Protein AF-0000000068577913 (afdb_homodimer)

pLDDT: mean 76.92, std 23.73, range [22.69, 98.25]

Nearest PDB structures (foldseek):
  2dc4-assembly1_B  TM=6.249E-01  e=8.067E-01  Pyrococcus horikoshii
  7ype-assembly1_A  TM=5.940E-01  e=3.741E-01  African swine fever virus
  5v7m-assembly1_A  TM=4.720E-01  e=2.691E-01  Saccharomyces cerevisiae S288C
  1yem-assembly1_A  TM=5.282E-01  e=1.061E+00  Pyrococcus furiosus DSM 3638
  7ti8-assembly1_H  TM=4.645E-01  e=2.547E-01  Saccharomyces cerevisiae

Structure (mmCIF, N/CA/C/O backbone):
data_AF-0000000068577913-model_v1
#
loop_
_entity.id
_entity.type
_entity.pdbx_description
1 polymer 'Uncharacterized protein'
#
loop_
_atom_site.group_PDB
_atom_site.id
_atom_site.type_symbol
_atom_site.label_atom_id
_atom_site.label_alt_id
_atom_site.label_comp_id
_atom_site.label_asym_id
_atom_site.label_entity_id
_atom_site.label_seq_id
_atom_site.pdbx_PDB_ins_code
_atom_site.Cartn_x
_atom_site.Cartn_y
_atom_site.Cartn_z
_atom_site.occupancy
_atom_site.B_iso_or_equiv
_atom_site.auth_seq_id
_atom_site.auth_comp_id
_atom_site.auth_asym_id
_atom_site.auth_atom_id
_atom_site.pdbx_PDB_model_num
ATOM 1 N N . MET A 1 1 ? -26.219 -16.25 -38.781 1 23.17 1 MET A N 1
ATOM 2 C CA . MET A 1 1 ? -26.562 -16.047 -37.406 1 23.17 1 MET A CA 1
ATOM 3 C C . MET A 1 1 ? -25.594 -15.07 -36.719 1 23.17 1 MET A C 1
ATOM 5 O O . MET A 1 1 ? -24.391 -15.336 -36.656 1 23.17 1 MET A O 1
ATOM 9 N N . ALA A 1 2 ? -25.859 -13.695 -36.719 1 28.23 2 ALA A N 1
ATOM 10 C CA . ALA A 1 2 ? -25 -12.523 -36.562 1 28.23 2 ALA A CA 1
ATOM 11 C C . ALA A 1 2 ? -24.46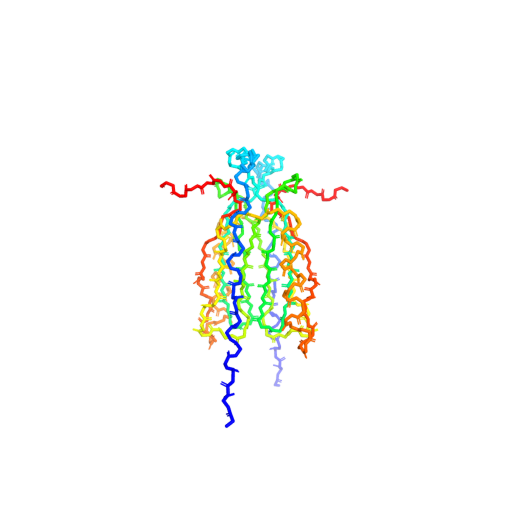9 -12.414 -35.156 1 28.23 2 ALA A C 1
ATOM 13 O O . ALA A 1 2 ? -25.234 -12.516 -34.188 1 28.23 2 ALA A O 1
ATOM 14 N N . SER A 1 3 ? -23.266 -12.914 -34.875 1 30.66 3 SER A N 1
ATOM 15 C CA . SER A 1 3 ? -22.562 -13.055 -33.625 1 30.66 3 SER A CA 1
ATOM 16 C C . SER A 1 3 ? -22.422 -11.703 -32.906 1 30.66 3 SER A C 1
ATOM 18 O O . SER A 1 3 ? -21.734 -10.805 -33.406 1 30.66 3 SER A O 1
ATOM 20 N N . SER A 1 4 ? -23.469 -11.18 -32.219 1 29.83 4 SER A N 1
ATOM 21 C CA . SER A 1 4 ? -23.578 -9.883 -31.547 1 29.83 4 SER A CA 1
ATOM 22 C C . SER A 1 4 ? -22.484 -9.703 -30.516 1 29.83 4 SER A C 1
ATOM 24 O O . SER A 1 4 ? -22.344 -10.516 -29.609 1 29.83 4 SER A O 1
ATOM 26 N N . GLU A 1 5 ? -21.359 -9.188 -30.891 1 29.7 5 GLU A N 1
ATOM 27 C CA . GLU A 1 5 ? -20.172 -8.797 -30.141 1 29.7 5 GLU A CA 1
ATOM 28 C C . GLU A 1 5 ? -20.531 -7.863 -28.984 1 29.7 5 GLU A C 1
ATOM 30 O O . GLU A 1 5 ? -21.203 -6.848 -29.188 1 29.7 5 GLU A O 1
ATOM 35 N N . ASN A 1 6 ? -20.922 -8.375 -27.828 1 31.14 6 ASN A N 1
ATOM 36 C CA . ASN A 1 6 ? -21.25 -7.703 -26.562 1 31.14 6 ASN A CA 1
ATOM 37 C C . ASN A 1 6 ? -20.203 -6.637 -26.219 1 31.14 6 ASN A C 1
ATOM 39 O O . ASN A 1 6 ? -19.078 -6.961 -25.844 1 31.14 6 ASN A O 1
ATOM 43 N N . GLU A 1 7 ? -20.078 -5.539 -26.938 1 28.39 7 GLU A N 1
ATOM 44 C CA . GLU A 1 7 ? -19.281 -4.363 -26.609 1 28.39 7 GLU A CA 1
ATOM 45 C C . GLU A 1 7 ? -19.547 -3.873 -25.188 1 28.39 7 GLU A C 1
ATOM 47 O O . GLU A 1 7 ? -20.688 -3.523 -24.859 1 28.39 7 GLU A O 1
ATOM 52 N N . ALA A 1 8 ? -19.047 -4.48 -24.188 1 31.22 8 ALA A N 1
ATOM 53 C CA . ALA A 1 8 ? -19.094 -3.992 -22.812 1 31.22 8 ALA A CA 1
ATOM 54 C C . ALA A 1 8 ? -18.844 -2.486 -22.766 1 31.22 8 ALA A C 1
ATOM 56 O O . ALA A 1 8 ? -17.781 -2.004 -23.172 1 31.22 8 ALA A O 1
ATOM 57 N N . SER A 1 9 ? -19.812 -1.676 -23.062 1 31.58 9 SER A N 1
ATOM 58 C CA . SER A 1 9 ? -19.828 -0.228 -22.891 1 31.58 9 SER A CA 1
ATOM 59 C C . SER A 1 9 ? -19.172 0.166 -21.562 1 31.58 9 SER A C 1
ATOM 61 O O . SER A 1 9 ? -19.672 -0.188 -20.5 1 31.58 9 SER A O 1
ATOM 63 N N . TYR A 1 10 ? -17.953 0.125 -21.531 1 30.75 10 TYR A N 1
ATOM 64 C CA . TYR A 1 10 ? -17.281 0.803 -20.422 1 30.75 10 TYR A CA 1
ATOM 65 C C . TYR A 1 10 ? -17.938 2.152 -20.141 1 30.75 10 TYR A C 1
ATOM 67 O O . TYR A 1 10 ? -17.938 3.037 -21 1 30.75 10 TYR A O 1
ATOM 75 N N . HIS A 1 11 ? -19.219 2.133 -19.719 1 31.22 11 HIS A N 1
ATOM 76 C CA . HIS A 1 11 ? -19.859 3.379 -19.297 1 31.22 11 HIS A CA 1
ATOM 77 C C . HIS A 1 11 ? -18.828 4.355 -18.734 1 31.22 11 HIS A C 1
ATOM 79 O O . HIS A 1 11 ? -18.062 4.004 -17.828 1 31.22 11 HIS A O 1
ATOM 85 N N . SER A 1 12 ? -18.328 5.152 -19.609 1 33.31 12 SER A N 1
ATOM 86 C CA . SER A 1 12 ? -17.656 6.391 -19.234 1 33.31 12 SER A CA 1
ATOM 87 C C . SER A 1 12 ? -18.391 7.102 -18.109 1 33.31 12 SER A C 1
ATOM 89 O O . SER A 1 12 ? -19.547 7.5 -18.266 1 33.31 12 SER A O 1
ATOM 91 N N . THR A 1 13 ? -18.5 6.531 -16.969 1 35.53 13 THR A N 1
ATOM 92 C CA . THR A 1 13 ? -19.078 7.309 -15.883 1 35.53 13 THR A CA 1
ATOM 93 C C . THR A 1 13 ? -18.781 8.797 -16.062 1 35.53 13 THR A C 1
ATOM 95 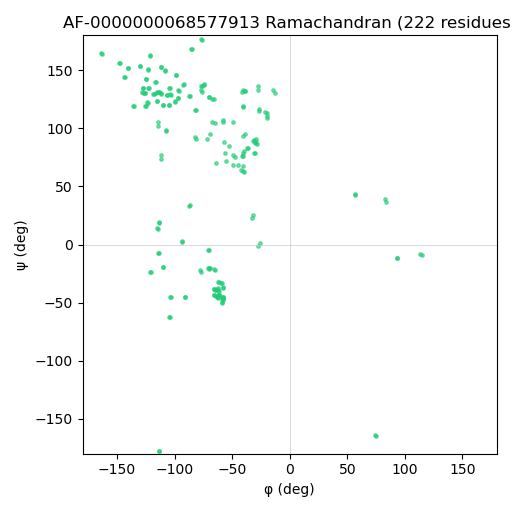O O . THR A 1 13 ? -17.641 9.188 -16.281 1 35.53 13 THR A O 1
ATOM 98 N N . SER A 1 14 ? -19.672 9.477 -16.828 1 38.09 14 SER A N 1
ATOM 99 C CA . SER A 1 14 ? -19.703 10.938 -16.875 1 38.09 14 SER A CA 1
ATOM 100 C C . SER A 1 14 ? -19.156 11.555 -15.594 1 38.09 14 SER A C 1
ATOM 102 O O . SER A 1 14 ? -19.422 11.055 -14.5 1 38.09 14 SER A O 1
ATOM 104 N N . PRO A 1 15 ? -18.078 12.273 -15.734 1 36.94 15 PRO A N 1
ATOM 105 C CA . PRO A 1 15 ? -17.594 12.969 -14.539 1 36.94 15 PRO A CA 1
ATOM 106 C C . PRO A 1 15 ? -18.719 13.57 -13.703 1 36.94 15 PRO A C 1
ATOM 108 O O . PRO A 1 15 ? -19.703 14.07 -14.258 1 36.94 15 PRO A O 1
ATOM 111 N N . ALA A 1 16 ? -19.266 12.93 -12.688 1 36.81 16 ALA A N 1
ATOM 112 C CA . ALA A 1 16 ? -20.172 13.555 -11.727 1 36.81 16 ALA A CA 1
ATOM 113 C C . ALA A 1 16 ? -20.156 15.07 -11.859 1 36.81 16 ALA A C 1
ATOM 115 O O . ALA A 1 16 ? -19.188 15.648 -12.352 1 36.81 16 ALA A O 1
ATOM 116 N N . SER A 1 17 ? -21.25 15.781 -11.953 1 36.25 17 SER A N 1
ATOM 117 C CA . SER A 1 17 ? -21.406 17.203 -11.711 1 36.25 17 SER A CA 1
ATOM 118 C C . SER A 1 17 ? -20.266 17.75 -10.859 1 36.25 17 SER A C 1
ATOM 120 O O . SER A 1 17 ? -19.781 17.078 -9.953 1 36.25 17 SER A O 1
ATOM 122 N N . ASP A 1 18 ? -19.328 18.562 -11.414 1 39.59 18 ASP A N 1
ATOM 123 C CA . ASP A 1 18 ? -18.391 19.469 -10.758 1 39.59 18 ASP A CA 1
ATOM 124 C C . ASP A 1 18 ? -18.922 19.938 -9.406 1 39.59 18 ASP A C 1
ATOM 126 O O . ASP A 1 18 ? -19.547 21 -9.305 1 39.59 18 ASP A O 1
ATOM 130 N N . GLU A 1 19 ? -20.031 19.516 -8.992 1 42.31 19 GLU A N 1
ATOM 131 C CA . GLU A 1 19 ? -20.375 20.016 -7.66 1 42.31 19 GLU A CA 1
ATOM 132 C C . GLU A 1 19 ? -19.125 20.328 -6.848 1 42.31 19 GLU A C 1
ATOM 134 O O . GLU A 1 19 ? -18.062 19.781 -7.105 1 42.31 19 GLU A O 1
ATOM 139 N N . LEU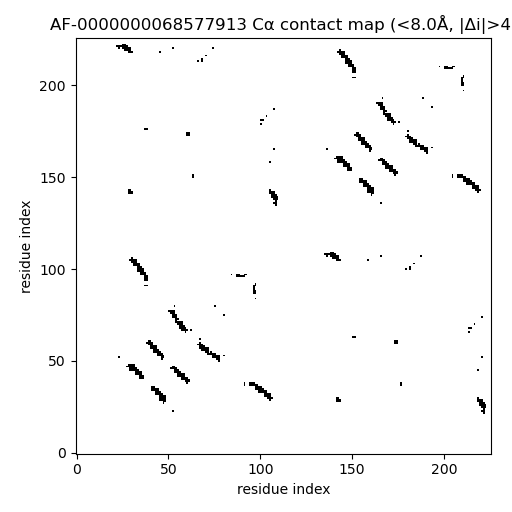 A 1 20 ? -19.031 21.453 -6.203 1 46.19 20 LEU A N 1
ATOM 140 C CA . LEU A 1 20 ? -18.016 22.078 -5.371 1 46.19 20 LEU A CA 1
ATOM 141 C C . LEU A 1 20 ? -17.219 21.031 -4.602 1 46.19 20 LEU A C 1
ATOM 143 O O . LEU A 1 20 ? -17.609 20.625 -3.508 1 46.19 20 LEU A O 1
ATOM 147 N N . ARG A 1 21 ? -17.172 19.859 -5.145 1 51.94 21 ARG A N 1
ATOM 148 C CA . ARG A 1 21 ? -16.266 19.078 -4.316 1 51.94 21 ARG A CA 1
ATOM 149 C C . ARG A 1 21 ? -15.203 19.969 -3.684 1 51.94 21 ARG A C 1
ATOM 151 O O . ARG A 1 21 ? -14.484 20.688 -4.383 1 51.94 21 ARG A O 1
ATOM 158 N N . SER A 1 22 ? -15.594 20.578 -2.734 1 56.94 22 SER A N 1
ATOM 159 C CA . SER A 1 22 ? -14.578 21.391 -2.062 1 56.94 22 SER A CA 1
ATOM 160 C C . SER A 1 22 ? -13.188 20.766 -2.232 1 56.94 22 SER A C 1
ATOM 162 O O . SER A 1 22 ? -13 19.578 -2.008 1 56.94 22 SER A O 1
ATOM 164 N N . LEU A 1 23 ? -12.516 21.172 -3.377 1 61.72 23 LEU A N 1
ATOM 165 C CA . LEU A 1 23 ? -11.125 20.766 -3.498 1 61.72 23 LEU A CA 1
ATOM 166 C C . LEU A 1 23 ? -10.531 20.422 -2.131 1 61.72 23 LEU A C 1
ATOM 168 O O . LEU A 1 23 ? -10.82 21.109 -1.144 1 61.72 23 LEU A O 1
ATOM 172 N N . PRO A 1 24 ? -10.242 19.125 -2.068 1 61.97 24 PRO A N 1
ATOM 173 C CA . PRO A 1 24 ? -9.594 18.844 -0.783 1 61.97 24 PRO A CA 1
ATOM 174 C C . PRO A 1 24 ? -8.633 19.953 -0.351 1 61.97 24 PRO A C 1
ATOM 176 O O . PRO A 1 24 ? -8.031 20.609 -1.198 1 61.97 24 PRO A O 1
ATOM 179 N N . PRO A 1 25 ? -8.844 20.297 0.919 1 64.38 25 PRO A N 1
ATOM 180 C CA . PRO A 1 25 ? -7.77 21.188 1.36 1 64.38 25 PRO A CA 1
ATOM 181 C C . PRO A 1 25 ? -6.395 20.75 0.865 1 64.38 25 PRO A C 1
ATOM 183 O O . PRO A 1 25 ? -6.172 19.562 0.623 1 64.38 25 PRO A O 1
ATOM 186 N N . GLU A 1 26 ? -5.711 21.609 0.353 1 66.31 26 GLU A N 1
ATOM 187 C CA . GLU A 1 26 ? -4.379 21.344 -0.178 1 66.31 26 GLU A CA 1
ATOM 188 C C . GLU A 1 26 ? -3.598 20.406 0.737 1 66.31 26 GLU A C 1
ATOM 190 O O . GLU A 1 26 ? -3.613 20.578 1.96 1 66.31 26 GLU A O 1
ATOM 195 N N . HIS A 1 27 ? -3.221 19.266 0.21 1 74.31 27 HIS A N 1
ATOM 196 C CA . HIS A 1 27 ? -2.252 18.391 0.854 1 74.31 27 HIS A CA 1
ATOM 197 C C . HIS A 1 27 ? -2.924 17.5 1.891 1 74.31 27 HIS A C 1
ATOM 199 O O . HIS A 1 27 ? -2.422 17.344 3.008 1 74.31 27 HIS A O 1
ATOM 205 N N . THR A 1 28 ? -4.125 17.062 1.609 1 82.44 28 THR A N 1
ATOM 206 C CA . THR A 1 28 ? -4.777 16.109 2.506 1 82.44 28 THR A CA 1
ATOM 207 C C . THR A 1 28 ? -4.043 14.773 2.512 1 82.44 28 THR A C 1
ATOM 209 O O . THR A 1 28 ? -3.781 14.195 1.452 1 82.44 28 THR A O 1
ATOM 212 N N . CYS A 1 29 ? -3.693 14.406 3.719 1 86.88 29 CYS A N 1
ATOM 213 C CA . CYS A 1 29 ? -2.914 13.188 3.873 1 86.88 29 CYS A CA 1
ATOM 214 C C . CYS A 1 29 ? -3.822 11.969 3.98 1 86.88 29 CYS A C 1
ATOM 216 O O . CYS A 1 29 ? -4.773 11.969 4.762 1 86.88 29 CYS A O 1
ATOM 218 N N . ILE A 1 30 ? -3.488 11.023 3.121 1 89.25 30 ILE A N 1
ATOM 219 C CA . ILE A 1 30 ? -4.156 9.734 3.27 1 89.25 30 ILE A CA 1
ATOM 220 C C . ILE A 1 30 ? -3.66 9.039 4.535 1 89.25 30 ILE A C 1
ATOM 222 O O . ILE A 1 30 ? -2.451 8.906 4.742 1 89.25 30 ILE A O 1
ATOM 226 N N . GLN A 1 31 ? -4.617 8.633 5.383 1 89.75 31 GLN A N 1
ATOM 227 C CA . GLN A 1 31 ? -4.191 8.156 6.695 1 89.75 31 GLN A CA 1
ATOM 228 C C . GLN A 1 31 ? -4.652 6.719 6.93 1 89.75 31 GLN A C 1
ATOM 230 O O . GLN A 1 31 ? -4.121 6.023 7.797 1 89.75 31 GLN A O 1
ATOM 235 N N . LYS A 1 32 ? -5.629 6.375 6.254 1 92.12 32 LYS A N 1
ATOM 236 C CA . LYS A 1 32 ? -6.191 5.035 6.414 1 92.12 32 LYS A CA 1
ATOM 237 C C . LYS A 1 32 ? -6.199 4.281 5.086 1 92.12 32 LYS A C 1
ATOM 239 O O . LYS A 1 32 ? -6.605 4.828 4.059 1 92.12 32 LYS A O 1
ATOM 244 N N . PHE A 1 33 ? -5.758 2.994 5.18 1 92.81 33 PHE A N 1
ATOM 245 C CA . PHE A 1 33 ? -5.73 2.141 3.998 1 92.81 33 PHE A CA 1
ATOM 246 C C . PHE A 1 33 ? -6.457 0.828 4.262 1 92.81 33 PHE A C 1
ATOM 248 O O . PHE A 1 33 ? -6.316 0.238 5.332 1 92.81 33 PHE A O 1
ATOM 255 N N . ARG A 1 34 ? -7.254 0.483 3.299 1 95.06 34 ARG A N 1
ATOM 256 C CA . ARG A 1 34 ? -7.879 -0.836 3.314 1 95.06 34 ARG A CA 1
ATOM 257 C C . ARG A 1 34 ? -7.363 -1.699 2.166 1 95.06 34 ARG A C 1
ATOM 259 O O . ARG A 1 34 ? -7.359 -1.268 1.012 1 95.06 34 ARG A O 1
ATOM 266 N N . LEU A 1 35 ? -6.977 -2.92 2.566 1 95.44 35 LEU A N 1
ATOM 267 C CA . LEU A 1 35 ? -6.445 -3.85 1.573 1 95.44 35 LEU A CA 1
ATOM 268 C C . LEU A 1 35 ? -7.457 -4.945 1.264 1 95.44 35 LEU A C 1
ATOM 270 O O . LEU A 1 35 ? -7.984 -5.59 2.176 1 95.44 35 LEU A O 1
ATOM 274 N N . TYR A 1 36 ? -7.684 -5.086 -0.028 1 96.25 36 TYR A N 1
ATOM 275 C CA . TYR A 1 36 ? -8.531 -6.16 -0.529 1 96.25 36 TYR A CA 1
ATOM 276 C C . TYR A 1 36 ? -7.77 -7.051 -1.503 1 96.25 36 TYR A C 1
ATOM 278 O O . TYR A 1 36 ? -6.734 -6.648 -2.041 1 96.25 36 TYR A O 1
ATOM 286 N N . GLU A 1 37 ? -8.359 -8.258 -1.713 1 95.06 37 GLU A N 1
ATOM 287 C CA . GLU A 1 37 ? -7.68 -9.125 -2.666 1 95.06 37 GLU A CA 1
ATOM 288 C C . GLU A 1 37 ? -8.68 -9.922 -3.5 1 95.06 37 GLU A C 1
ATOM 290 O O . GLU A 1 37 ? -9.781 -10.219 -3.037 1 95.06 37 GLU A O 1
ATOM 295 N N . THR A 1 38 ? -8.375 -10.125 -4.707 1 94.5 38 THR A N 1
ATOM 296 C CA . THR A 1 38 ? -8.945 -11.141 -5.578 1 94.5 38 THR A CA 1
ATOM 297 C C . THR A 1 38 ? -7.902 -12.188 -5.949 1 94.5 38 THR A C 1
ATOM 299 O O . THR A 1 38 ? -6.77 -12.141 -5.469 1 94.5 38 THR A O 1
ATOM 302 N N . LEU A 1 39 ? -8.266 -13.094 -6.734 1 91.62 39 LEU A N 1
ATOM 303 C CA . LEU A 1 39 ? -7.312 -14.117 -7.16 1 91.62 39 LEU A CA 1
ATOM 304 C C . LEU A 1 39 ? -6.148 -13.492 -7.922 1 91.62 39 LEU A C 1
ATOM 306 O O . LEU A 1 39 ? -5 -13.906 -7.762 1 91.62 39 LEU A O 1
ATOM 310 N N . SER A 1 40 ? -6.445 -12.43 -8.617 1 91.94 40 SER A N 1
ATOM 311 C CA . SER A 1 40 ? -5.43 -11.945 -9.547 1 91.94 40 SER A CA 1
ATOM 312 C C . SER A 1 40 ? -4.832 -10.625 -9.07 1 91.94 40 SER A C 1
ATOM 314 O O . SER A 1 40 ? -3.742 -10.242 -9.5 1 91.94 40 SER A O 1
ATOM 316 N N . ASN A 1 41 ? -5.547 -9.93 -8.18 1 93.5 41 ASN A N 1
ATOM 317 C CA . ASN A 1 41 ? -5.102 -8.578 -7.863 1 93.5 41 ASN A CA 1
ATOM 318 C C . ASN A 1 41 ? -5.246 -8.273 -6.375 1 93.5 41 ASN A C 1
ATOM 320 O O . ASN A 1 41 ? -6.082 -8.867 -5.691 1 93.5 41 ASN A O 1
ATOM 324 N N . PHE A 1 42 ? -4.371 -7.383 -5.961 1 93.69 42 PHE A N 1
ATOM 325 C CA . PHE A 1 42 ? -4.605 -6.645 -4.727 1 93.69 42 PHE A CA 1
ATOM 326 C C . PHE A 1 42 ? -5.168 -5.262 -5.023 1 93.69 42 PHE A C 1
ATOM 328 O O . PHE A 1 42 ? -4.805 -4.641 -6.027 1 93.69 42 PHE A O 1
ATOM 335 N N . TYR A 1 43 ? -6.027 -4.824 -4.125 1 95.19 43 TYR A N 1
ATOM 336 C CA . TYR A 1 43 ? -6.551 -3.463 -4.184 1 95.19 43 TYR A CA 1
ATOM 337 C C . TYR A 1 43 ? -6.312 -2.729 -2.867 1 95.19 43 TYR A C 1
ATOM 339 O O . TYR A 1 43 ? -6.816 -3.141 -1.82 1 95.19 43 TYR A O 1
ATOM 347 N N . MET A 1 44 ? -5.605 -1.694 -2.938 1 95.06 44 MET A N 1
ATOM 348 C CA . MET A 1 44 ? -5.395 -0.831 -1.779 1 95.06 44 MET A CA 1
ATOM 349 C C . MET A 1 44 ? -6.215 0.448 -1.896 1 95.06 44 MET A C 1
ATOM 351 O O . MET A 1 44 ? -6.027 1.229 -2.83 1 95.06 44 MET A O 1
ATOM 355 N N . ILE A 1 45 ? -7.059 0.611 -0.923 1 96 45 ILE A N 1
ATOM 356 C CA . ILE A 1 45 ? -7.934 1.779 -0.907 1 96 45 ILE A CA 1
ATOM 357 C C . ILE A 1 45 ? -7.504 2.727 0.212 1 96 45 ILE A C 1
ATOM 359 O O . ILE A 1 45 ? -7.473 2.34 1.382 1 96 45 ILE A O 1
ATOM 363 N N . GLY A 1 46 ? -7.156 3.898 -0.137 1 94.56 46 GLY A N 1
ATOM 364 C CA . GLY A 1 46 ? -6.758 4.906 0.833 1 94.56 46 GLY A CA 1
ATOM 365 C C . GLY A 1 46 ? -7.785 6.008 1.004 1 94.56 46 GLY A C 1
ATOM 366 O O . GLY A 1 46 ? -8.5 6.355 0.058 1 94.56 46 GLY A O 1
ATOM 367 N N . THR A 1 47 ? -7.816 6.574 2.273 1 93.5 47 THR A N 1
ATOM 368 C CA . THR A 1 47 ? -8.719 7.684 2.531 1 93.5 47 THR A CA 1
ATOM 369 C C . THR A 1 47 ? -8.125 8.641 3.561 1 93.5 47 THR A C 1
ATOM 371 O O . THR A 1 47 ? -7.281 8.25 4.367 1 93.5 47 THR A O 1
ATOM 374 N N . ASP A 1 48 ? -8.594 9.836 3.492 1 90 48 ASP A N 1
ATOM 375 C CA . ASP A 1 48 ? -8.188 10.828 4.484 1 90 48 ASP A CA 1
ATOM 376 C C . ASP A 1 48 ? -8.914 10.609 5.809 1 90 48 ASP A C 1
ATOM 378 O O . ASP A 1 48 ? -9.773 9.727 5.914 1 90 48 ASP A O 1
ATOM 382 N N . LYS A 1 49 ? -8.562 11.391 6.75 1 86.25 49 LYS A N 1
ATOM 383 C CA . LYS A 1 49 ? -9.094 11.242 8.102 1 86.25 49 LYS A CA 1
ATOM 384 C C . LYS A 1 49 ? -10.609 11.375 8.109 1 86.25 49 LYS A C 1
ATOM 386 O O . LYS A 1 49 ? -11.297 10.688 8.867 1 86.25 49 LYS A O 1
ATOM 391 N N . SER A 1 50 ? -11.07 12.164 7.27 1 88.25 50 SER A N 1
ATOM 392 C CA . SER A 1 50 ? -12.5 12.453 7.277 1 88.25 50 SER A CA 1
ATOM 393 C C . SER A 1 50 ? -13.25 11.531 6.324 1 88.25 50 SER A C 1
ATOM 395 O O . SER A 1 50 ? -14.461 11.68 6.133 1 88.25 50 SER A O 1
ATOM 397 N N . ASN A 1 51 ? -12.625 10.656 5.727 1 90.5 51 ASN A N 1
ATOM 398 C CA . ASN A 1 51 ? -13.234 9.742 4.766 1 90.5 51 ASN A CA 1
ATOM 399 C C . ASN A 1 51 ? -13.93 10.492 3.639 1 90.5 51 ASN A C 1
ATOM 401 O O . ASN A 1 51 ? -15.047 10.141 3.25 1 90.5 51 ASN A O 1
ATOM 405 N N . THR A 1 52 ? -13.32 11.477 3.172 1 88.5 52 THR A N 1
ATOM 406 C CA . THR A 1 52 ? -13.898 12.312 2.127 1 88.5 52 THR A CA 1
ATOM 407 C C . THR A 1 52 ? -13.273 12 0.771 1 88.5 52 THR A C 1
ATOM 409 O O . THR A 1 52 ? -13.984 11.867 -0.228 1 88.5 52 THR A O 1
ATOM 412 N N . TYR A 1 53 ? -12.008 11.883 0.73 1 87.12 53 TYR A N 1
ATOM 413 C CA . TYR A 1 53 ? -11.266 11.633 -0.501 1 87.12 53 TYR A CA 1
ATOM 414 C C . TYR A 1 53 ? -10.648 10.242 -0.49 1 87.12 53 TYR A C 1
ATOM 416 O O . TYR A 1 53 ? -9.945 9.875 0.458 1 87.12 53 TYR A O 1
ATOM 424 N N . TRP A 1 54 ? -10.93 9.555 -1.64 1 91.19 54 TRP A N 1
ATOM 425 C CA . TRP A 1 54 ? -10.477 8.172 -1.719 1 91.19 54 TRP A CA 1
ATOM 426 C C . TRP A 1 54 ? -9.609 7.949 -2.955 1 91.19 54 TRP A C 1
ATOM 428 O O . TRP A 1 54 ? -9.875 8.523 -4.016 1 91.19 54 TRP A O 1
ATOM 438 N N . ARG A 1 55 ? -8.586 7.129 -2.797 1 91.56 55 ARG A N 1
ATOM 439 C CA . ARG A 1 55 ? -7.715 6.723 -3.896 1 91.56 55 ARG A CA 1
ATOM 440 C C . ARG A 1 55 ? -7.539 5.207 -3.924 1 91.56 55 ARG A C 1
ATOM 442 O O . ARG A 1 55 ? -7.621 4.551 -2.885 1 91.56 55 ARG A O 1
ATOM 449 N N . VAL A 1 56 ? -7.254 4.734 -5.199 1 94.12 56 VAL A N 1
ATOM 450 C CA . VAL A 1 56 ? -7.176 3.287 -5.352 1 94.12 56 VAL A CA 1
ATOM 451 C C . VAL A 1 56 ? -5.859 2.906 -6.027 1 94.12 56 VAL A C 1
ATOM 453 O O . VAL A 1 56 ? -5.477 3.508 -7.031 1 94.12 56 VAL A O 1
ATOM 456 N N . LEU A 1 57 ? -5.176 1.953 -5.434 1 93.31 57 LEU A N 1
ATOM 457 C CA . LEU A 1 57 ? -4.012 1.314 -6.031 1 93.31 57 LEU A CA 1
ATOM 458 C C . LEU A 1 57 ? -4.285 -0.16 -6.312 1 93.31 57 LEU A C 1
ATOM 460 O O . LEU A 1 57 ? -4.68 -0.904 -5.414 1 93.31 57 LEU A O 1
ATOM 464 N N . LYS A 1 58 ? -4.098 -0.515 -7.59 1 93.62 58 LYS A N 1
ATOM 465 C CA . LYS A 1 58 ? -4.25 -1.907 -8 1 93.62 58 LYS A CA 1
ATOM 466 C C . LYS A 1 58 ? -2.891 -2.566 -8.211 1 93.62 58 LYS A C 1
ATOM 468 O O . LYS A 1 58 ? -2.029 -2.018 -8.906 1 93.62 58 LYS A O 1
ATOM 473 N N . ILE A 1 59 ? -2.684 -3.711 -7.609 1 93.56 59 ILE A N 1
ATOM 474 C CA . ILE A 1 59 ? -1.432 -4.453 -7.699 1 93.56 59 ILE A CA 1
ATOM 475 C C . ILE A 1 59 ? -1.705 -5.863 -8.211 1 93.56 59 ILE A C 1
ATOM 477 O O . ILE A 1 59 ? -2.438 -6.629 -7.582 1 93.56 59 ILE A O 1
ATOM 481 N N . GLY A 1 60 ? -1.106 -6.215 -9.25 1 91.81 60 GLY A N 1
ATOM 482 C CA . GLY A 1 60 ? -1.209 -7.57 -9.758 1 91.81 60 GLY A CA 1
ATOM 483 C C . GLY A 1 60 ? -0.367 -8.57 -8.984 1 91.81 60 GLY A C 1
ATOM 484 O O . GLY A 1 60 ? 0.796 -8.297 -8.68 1 91.81 60 GLY A O 1
ATOM 485 N N . ARG A 1 61 ? -0.936 -9.734 -8.695 1 88.31 61 ARG A N 1
ATOM 486 C CA . ARG A 1 61 ? -0.168 -10.641 -7.855 1 88.31 61 ARG A CA 1
ATOM 487 C C . ARG A 1 61 ? 0.229 -11.898 -8.625 1 88.31 61 ARG A C 1
ATOM 489 O O . ARG A 1 61 ? 1.071 -12.672 -8.172 1 88.31 61 ARG A O 1
ATOM 496 N N . LEU A 1 62 ? -0.203 -12.141 -9.797 1 82.75 62 LEU A N 1
ATOM 497 C CA . LEU A 1 62 ? -0.018 -13.422 -10.461 1 82.75 62 LEU A CA 1
ATOM 498 C C . LEU A 1 62 ? 1.273 -13.438 -11.273 1 82.75 62 LEU A C 1
ATOM 500 O O . LEU A 1 62 ? 2.006 -14.43 -11.266 1 82.75 62 LEU A O 1
ATOM 504 N N . ASP A 1 63 ? 1.564 -12.406 -12.031 1 80.44 63 ASP A N 1
ATOM 505 C CA . ASP A 1 63 ? 2.723 -12.477 -12.922 1 80.44 63 ASP A CA 1
ATOM 506 C C . ASP A 1 63 ? 3.857 -11.594 -12.406 1 80.44 63 ASP A C 1
ATOM 508 O O . ASP A 1 63 ? 3.855 -10.375 -12.633 1 80.44 63 ASP A O 1
ATOM 512 N N . PRO A 1 64 ? 4.812 -12.203 -11.734 1 73.38 64 PRO A N 1
ATOM 513 C CA . PRO A 1 64 ? 5.945 -11.43 -11.219 1 73.38 64 PRO A CA 1
ATOM 514 C C . PRO A 1 64 ? 6.809 -10.836 -12.328 1 73.38 64 PRO A C 1
ATOM 516 O O . PRO A 1 64 ? 7.57 -9.891 -12.086 1 73.38 64 PRO A O 1
ATOM 519 N N . SER A 1 65 ? 6.711 -11.414 -13.5 1 76.5 65 SER A N 1
ATOM 520 C CA . SER A 1 65 ? 7.531 -10.93 -14.609 1 76.5 65 SER A CA 1
ATOM 521 C C . SER A 1 65 ? 6.961 -9.648 -15.211 1 76.5 65 SER A C 1
ATOM 523 O O . SER A 1 65 ? 7.672 -8.906 -15.883 1 76.5 65 SER A O 1
ATOM 525 N N . GLU A 1 66 ? 5.699 -9.477 -14.984 1 74.25 66 GLU A N 1
ATOM 526 C CA . GLU A 1 66 ? 5.051 -8.273 -15.492 1 74.25 66 GLU A CA 1
ATOM 527 C C . GLU A 1 66 ? 4.578 -7.375 -14.359 1 74.25 66 GLU A C 1
ATOM 529 O O . GLU A 1 66 ? 3.773 -7.793 -13.523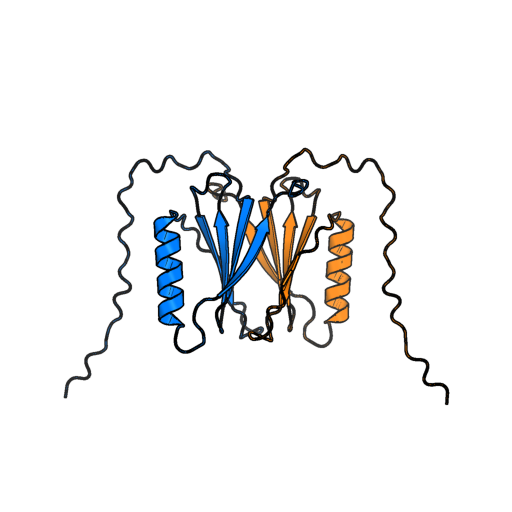 1 74.25 66 GLU A O 1
ATOM 534 N N . LEU A 1 67 ? 5.355 -6.344 -14.234 1 68.12 67 LEU A N 1
ATOM 535 C CA . LEU A 1 67 ? 4.906 -5.391 -13.219 1 68.12 67 LEU A CA 1
ATOM 536 C C . LEU A 1 67 ? 3.502 -4.887 -13.531 1 68.12 67 LEU A C 1
ATOM 538 O O . LEU A 1 67 ? 3.281 -4.266 -14.578 1 68.12 67 LEU A O 1
ATOM 542 N N . ASN A 1 68 ? 2.57 -5.348 -12.82 1 84.25 68 ASN A N 1
ATOM 543 C CA . ASN A 1 68 ? 1.204 -4.879 -13.023 1 84.25 68 ASN A CA 1
ATOM 544 C C . ASN A 1 68 ? 0.709 -4.059 -11.836 1 84.25 68 ASN A C 1
ATOM 546 O O . ASN A 1 68 ? 0.056 -4.59 -10.938 1 84.25 68 ASN A O 1
ATOM 550 N N . VAL A 1 69 ? 1.201 -2.822 -11.695 1 89.31 69 VAL A N 1
ATOM 551 C CA . VAL A 1 69 ? 0.749 -1.899 -10.656 1 89.31 69 VAL A CA 1
ATOM 552 C C . VAL A 1 69 ? 0.135 -0.658 -11.297 1 89.31 69 VAL A C 1
ATOM 554 O O . VAL A 1 69 ? 0.74 -0.046 -12.18 1 89.31 69 VAL A O 1
ATOM 557 N N . ARG A 1 70 ? -1.064 -0.301 -10.852 1 89.38 70 ARG A N 1
ATOM 558 C CA . ARG A 1 70 ? -1.751 0.862 -11.406 1 89.38 70 ARG A CA 1
ATOM 559 C C . ARG A 1 70 ? -2.373 1.708 -10.305 1 89.38 70 ARG A C 1
ATOM 561 O O . ARG A 1 70 ? -3.188 1.215 -9.523 1 89.38 70 ARG A O 1
ATOM 568 N N . GLU A 1 71 ? -1.887 2.926 -10.289 1 84.44 71 GLU A N 1
ATOM 569 C CA . GLU A 1 71 ? -2.506 3.891 -9.383 1 84.44 71 GLU A CA 1
ATOM 570 C C . GLU A 1 71 ? -3.484 4.793 -10.125 1 84.44 71 GLU A C 1
ATOM 572 O O . GLU A 1 71 ? -3.135 5.391 -11.148 1 84.44 71 GLU A O 1
ATOM 577 N N . ASP A 1 72 ? -4.613 4.754 -9.648 1 74.62 72 ASP A N 1
ATOM 578 C CA . ASP A 1 72 ? -5.637 5.609 -10.234 1 74.62 72 ASP A CA 1
ATOM 579 C C . ASP A 1 72 ? -5.547 7.035 -9.695 1 74.62 72 ASP A C 1
ATOM 581 O O . ASP A 1 72 ? -5.602 7.246 -8.484 1 74.62 72 ASP A O 1
ATOM 585 N N . SER A 1 73 ? -5.258 8.039 -10.484 1 77.12 73 SER A N 1
ATOM 586 C CA . SER A 1 73 ? -5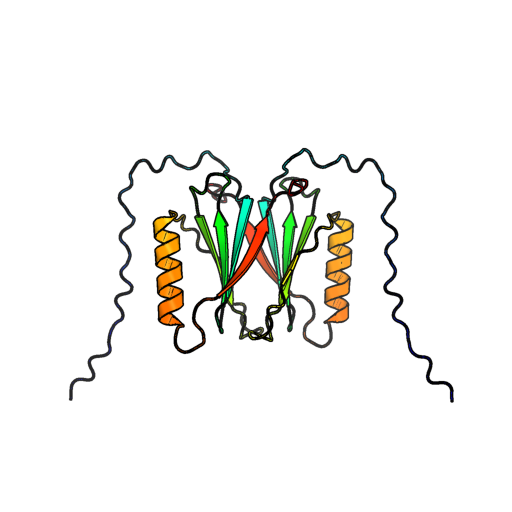.164 9.438 -10.062 1 77.12 73 SER A CA 1
ATOM 587 C C . SER A 1 73 ? -6.539 10 -9.727 1 77.12 73 SER A C 1
ATOM 589 O O . SER A 1 73 ? -6.645 11.125 -9.219 1 77.12 73 SER A O 1
ATOM 591 N N . THR A 1 74 ? -7.5 9.234 -9.945 1 80.69 74 THR A N 1
ATOM 592 C CA . THR A 1 74 ? -8.875 9.656 -9.719 1 80.69 74 THR A CA 1
ATOM 593 C C . THR A 1 74 ? -9.195 9.695 -8.227 1 80.69 74 THR A C 1
ATOM 595 O O . THR A 1 74 ? -8.75 8.82 -7.477 1 80.69 74 THR A O 1
ATOM 598 N N . THR A 1 75 ? -9.859 10.703 -7.812 1 86.44 75 THR A N 1
ATOM 599 C CA . THR A 1 75 ? -10.391 10.773 -6.457 1 86.44 75 THR A CA 1
ATOM 600 C C . THR A 1 75 ? -11.852 10.328 -6.426 1 86.44 75 THR A C 1
ATOM 602 O O . THR A 1 75 ? -12.656 10.766 -7.254 1 86.44 75 THR A O 1
ATOM 605 N N . TYR A 1 76 ? -12.109 9.484 -5.496 1 90.75 76 TYR A N 1
ATOM 606 C CA . TYR A 1 76 ? -13.438 8.906 -5.395 1 90.75 76 TYR A CA 1
ATOM 607 C C . TYR A 1 76 ? -14.164 9.398 -4.148 1 90.75 76 TYR A C 1
ATOM 609 O O . TYR A 1 76 ? -13.523 9.836 -3.186 1 90.75 76 TYR A O 1
ATOM 617 N N . THR A 1 77 ? -15.445 9.398 -4.25 1 91.56 77 THR A N 1
ATOM 618 C CA . THR A 1 77 ? -16.25 9.508 -3.045 1 91.56 77 THR A CA 1
ATOM 619 C C . THR A 1 77 ? -16.469 8.133 -2.408 1 91.56 77 THR A C 1
ATOM 621 O O . THR A 1 77 ? -16.172 7.105 -3.023 1 91.56 77 THR A O 1
ATOM 624 N N . GLU A 1 78 ? -16.953 8.203 -1.231 1 94 78 GLU A N 1
ATOM 625 C CA . GLU A 1 78 ? -17.219 6.953 -0.529 1 94 78 GLU A CA 1
ATOM 626 C C . GLU A 1 78 ? -18.188 6.07 -1.317 1 94 78 GLU A C 1
ATOM 628 O O . GLU A 1 78 ? -18 4.855 -1.409 1 94 78 GLU A O 1
ATOM 633 N N . SER A 1 79 ? -19.234 6.66 -1.821 1 95.75 79 SER A N 1
ATOM 634 C CA . SER A 1 79 ? -20.219 5.898 -2.58 1 95.75 79 SER A CA 1
ATOM 635 C C . SER A 1 79 ? -19.609 5.297 -3.84 1 95.75 79 SER A C 1
ATOM 637 O O . SER A 1 79 ? -19.922 4.168 -4.215 1 95.75 79 SER A O 1
ATOM 639 N N . GLU A 1 80 ? -18.734 6.043 -4.473 1 95.19 80 GLU A N 1
ATOM 640 C CA . GLU A 1 80 ? -18.062 5.547 -5.668 1 95.19 80 GLU A CA 1
ATOM 641 C C . GLU A 1 80 ? -17.156 4.367 -5.34 1 95.19 80 GLU A C 1
ATOM 643 O O . GLU A 1 80 ? -17.047 3.418 -6.125 1 95.19 80 GLU A O 1
ATOM 648 N N . ILE A 1 81 ? -16.516 4.441 -4.215 1 96.62 81 ILE A N 1
ATOM 649 C CA . ILE A 1 81 ? -15.648 3.348 -3.783 1 96.62 81 ILE A CA 1
ATOM 650 C C . ILE A 1 81 ? -16.484 2.104 -3.502 1 96.62 81 ILE A C 1
ATOM 652 O O . ILE A 1 81 ? -16.141 1 -3.92 1 96.62 81 ILE A O 1
ATOM 656 N N . SER A 1 82 ? -17.562 2.311 -2.85 1 96.88 82 SER A N 1
ATOM 657 C CA . SER A 1 82 ? -18.453 1.19 -2.566 1 96.88 82 SER A CA 1
ATOM 658 C C . SER A 1 82 ? -18.906 0.512 -3.854 1 96.88 82 SER A C 1
ATOM 660 O O . SER A 1 82 ? -18.906 -0.717 -3.947 1 96.88 82 SER A O 1
ATOM 662 N N . ASP A 1 83 ? -19.281 1.298 -4.781 1 97.69 83 ASP A N 1
ATOM 663 C CA . ASP A 1 83 ? -19.719 0.773 -6.074 1 97.69 83 ASP A CA 1
ATOM 664 C C . ASP A 1 83 ? -18.578 0.041 -6.773 1 97.69 83 ASP A C 1
ATOM 666 O O . ASP A 1 83 ? -18.781 -1.028 -7.352 1 97.69 83 ASP A O 1
ATOM 670 N N . LEU A 1 84 ? -17.453 0.655 -6.742 1 96.94 84 LEU A N 1
ATOM 671 C CA . LEU A 1 84 ? -16.281 0.058 -7.359 1 96.94 84 LEU A CA 1
ATOM 672 C C . LEU A 1 84 ? -15.984 -1.31 -6.758 1 96.94 84 LEU A C 1
ATOM 674 O O . LEU A 1 84 ? -15.789 -2.287 -7.484 1 96.94 84 LEU A O 1
ATOM 678 N N . LEU A 1 85 ? -15.992 -1.364 -5.48 1 97.94 85 LEU A N 1
ATOM 679 C CA . LEU A 1 85 ? -15.703 -2.617 -4.789 1 97.94 85 LEU A CA 1
ATOM 680 C C . LEU A 1 85 ? -16.766 -3.67 -5.113 1 97.94 85 LEU A C 1
ATOM 682 O O . LEU A 1 85 ? -16.438 -4.844 -5.301 1 97.94 85 LEU A O 1
ATOM 686 N N . ARG A 1 86 ? -17.922 -3.242 -5.172 1 98.25 86 ARG A N 1
ATOM 687 C CA . ARG A 1 86 ? -19.016 -4.152 -5.523 1 98.25 86 ARG A CA 1
ATOM 688 C C . ARG A 1 86 ? -18.828 -4.711 -6.93 1 98.25 86 ARG A C 1
ATOM 690 O O . ARG A 1 86 ? -18.984 -5.91 -7.156 1 98.25 86 ARG A O 1
ATOM 697 N N . ARG A 1 87 ? -18.5 -3.885 -7.867 1 98.19 87 ARG A N 1
ATOM 698 C CA . ARG A 1 87 ? -18.281 -4.316 -9.242 1 98.19 87 ARG A CA 1
ATOM 699 C C . ARG A 1 87 ? -17.125 -5.309 -9.328 1 98.19 87 ARG A C 1
ATOM 701 O O . ARG A 1 87 ? -17.219 -6.305 -10.047 1 98.19 87 ARG A O 1
ATOM 708 N N . ILE A 1 88 ? -16.109 -4.996 -8.633 1 97.81 88 ILE A N 1
ATOM 709 C CA . ILE A 1 88 ? -14.961 -5.902 -8.625 1 97.81 88 ILE A CA 1
ATOM 710 C C . ILE A 1 88 ? -15.375 -7.254 -8.047 1 97.81 88 ILE A C 1
ATOM 712 O O . ILE A 1 88 ? -15.031 -8.305 -8.594 1 97.81 88 ILE A O 1
ATOM 716 N N . HIS A 1 89 ? -16.141 -7.223 -6.957 1 98.19 89 HIS A N 1
ATOM 717 C CA . HIS A 1 89 ? -16.609 -8.461 -6.348 1 98.19 89 HIS A CA 1
ATOM 718 C C . HIS A 1 89 ? -17.438 -9.281 -7.336 1 98.19 89 HIS A C 1
ATOM 720 O O . HIS A 1 89 ? -17.172 -10.469 -7.531 1 98.19 89 HIS A O 1
ATOM 726 N N . GLU A 1 90 ? -18.375 -8.609 -7.926 1 98.19 90 GLU A N 1
ATOM 727 C CA . GLU A 1 90 ? -19.25 -9.281 -8.867 1 98.19 90 GLU A CA 1
ATOM 728 C C . GLU A 1 90 ? -18.469 -9.836 -10.055 1 98.19 90 GLU A C 1
ATOM 730 O O . GLU A 1 90 ? -18.734 -10.961 -10.508 1 98.19 90 GLU A O 1
ATOM 735 N N . GLY A 1 91 ? -17.547 -9.109 -10.508 1 97.69 91 GLY A N 1
ATOM 736 C CA . GLY A 1 91 ? -16.75 -9.516 -11.656 1 97.69 91 GLY A CA 1
ATOM 737 C C . GLY A 1 91 ? -15.82 -10.68 -11.359 1 97.69 91 GLY A C 1
ATOM 738 O O . GLY A 1 91 ? -15.344 -11.344 -12.273 1 97.69 91 GLY A O 1
ATOM 739 N N . ASN A 1 92 ? -15.523 -10.906 -10.039 1 96.94 92 ASN A N 1
ATOM 740 C CA . ASN A 1 92 ? -14.609 -11.961 -9.617 1 96.94 92 ASN A CA 1
ATOM 741 C C . ASN A 1 92 ? -15.328 -13.039 -8.82 1 96.94 92 ASN A C 1
ATOM 743 O O . ASN A 1 92 ? -14.688 -13.82 -8.109 1 96.94 92 ASN A O 1
ATOM 747 N N . LYS A 1 93 ? -16.578 -12.984 -8.891 1 97.19 93 LYS A N 1
ATOM 748 C CA . LYS A 1 93 ? -17.375 -13.883 -8.07 1 97.19 93 LYS A CA 1
ATOM 749 C C . LYS A 1 93 ? -17.047 -15.344 -8.344 1 97.19 93 LYS A C 1
ATOM 751 O O . LYS A 1 93 ? -16.984 -16.156 -7.418 1 97.19 93 LYS A O 1
ATOM 756 N N . SER A 1 94 ? -16.766 -15.742 -9.57 1 96.94 94 SER A N 1
ATOM 757 C CA . SER A 1 94 ? -16.484 -17.125 -9.969 1 96.94 94 SER A CA 1
ATOM 758 C C . SER A 1 94 ? -15.141 -17.594 -9.422 1 96.94 94 SER A C 1
ATOM 760 O O . SER A 1 94 ? -14.898 -18.797 -9.32 1 96.94 94 SER A O 1
ATOM 762 N N . THR A 1 95 ? -14.305 -16.641 -9.086 1 94.31 95 THR A N 1
ATOM 763 C CA . THR A 1 95 ? -12.984 -17.031 -8.602 1 94.31 95 THR A CA 1
ATOM 764 C C . THR A 1 95 ? -12.812 -16.656 -7.133 1 94.31 95 THR A C 1
ATOM 766 O O . THR A 1 95 ? -11.688 -16.547 -6.645 1 94.31 95 THR A O 1
ATOM 769 N N . GLY A 1 96 ? -13.883 -16.422 -6.383 1 93.56 96 GLY A N 1
ATOM 770 C CA . GLY A 1 96 ? -13.805 -16.172 -4.953 1 93.56 96 GLY A CA 1
ATOM 771 C C . GLY A 1 96 ? -14.211 -14.758 -4.574 1 93.56 96 GLY A C 1
ATOM 772 O O . GLY A 1 96 ? -14.312 -14.43 -3.391 1 93.56 96 GLY A O 1
ATOM 773 N N . GLY A 1 97 ? -14.406 -13.898 -5.609 1 96.19 97 GLY A N 1
ATOM 774 C CA . GLY A 1 97 ? -14.859 -12.539 -5.359 1 96.19 97 GLY A CA 1
ATOM 775 C C . GLY A 1 97 ? -13.773 -11.641 -4.789 1 96.19 97 GLY A C 1
ATOM 776 O O . GLY A 1 97 ? -12.586 -11.898 -4.992 1 96.19 97 GLY A O 1
ATOM 777 N N . LEU A 1 98 ? -14.117 -10.57 -4.266 1 96.69 98 LEU A N 1
ATOM 778 C CA . LEU A 1 98 ? -13.25 -9.625 -3.58 1 96.69 98 LEU A CA 1
ATOM 779 C C . LEU A 1 98 ? -13.289 -9.836 -2.07 1 96.69 98 LEU A C 1
ATOM 781 O O . LEU A 1 98 ? -14.367 -9.852 -1.471 1 96.69 98 LEU A O 1
ATOM 785 N N . LYS A 1 99 ? -12.109 -10.008 -1.45 1 95.12 99 LYS A N 1
ATOM 786 C CA . LYS A 1 99 ? -12.031 -10.242 -0.011 1 95.12 99 LYS A CA 1
ATOM 787 C C . LYS A 1 99 ? -11.281 -9.109 0.686 1 95.12 99 LYS A C 1
ATOM 789 O O . LYS A 1 99 ? -10.266 -8.617 0.174 1 95.12 99 LYS A O 1
ATOM 794 N N . PHE A 1 100 ? -11.836 -8.773 1.844 1 95.31 100 PHE A N 1
ATOM 795 C CA . PHE A 1 100 ? -11.125 -7.824 2.699 1 95.31 100 PHE A CA 1
ATOM 796 C C . PHE A 1 100 ? -9.969 -8.508 3.416 1 95.31 100 PHE A C 1
ATOM 798 O O . PHE A 1 100 ? -10.125 -9.602 3.959 1 95.31 100 PHE A O 1
ATOM 805 N N . VAL A 1 101 ? -8.859 -7.84 3.352 1 93.31 101 VAL A N 1
ATOM 806 C CA . VAL A 1 101 ? -7.676 -8.453 3.951 1 93.31 101 VAL A CA 1
ATOM 807 C C . VAL A 1 101 ? -7.355 -7.77 5.277 1 93.31 101 VAL A C 1
ATOM 809 O O . VAL A 1 101 ? -7.391 -8.406 6.336 1 93.31 101 VAL A O 1
ATOM 812 N N . THR A 1 102 ? -7.039 -6.477 5.262 1 90.5 102 THR A N 1
ATOM 813 C CA . THR A 1 102 ? -6.68 -5.781 6.496 1 90.5 102 THR A CA 1
ATOM 814 C C . THR A 1 102 ? -6.762 -4.27 6.305 1 90.5 102 THR A C 1
ATOM 816 O O . THR A 1 102 ? -6.812 -3.783 5.172 1 90.5 102 THR A O 1
ATOM 819 N N . THR A 1 103 ? -6.773 -3.578 7.484 1 92.56 103 THR A N 1
ATOM 820 C CA . THR A 1 103 ? -6.617 -2.129 7.523 1 92.56 103 THR A CA 1
ATOM 821 C C . THR A 1 103 ? -5.219 -1.747 7.988 1 92.56 103 THR A C 1
ATOM 823 O O . THR A 1 103 ? -4.684 -2.346 8.93 1 92.56 103 THR A O 1
ATOM 826 N N . CYS A 1 104 ? -4.637 -0.776 7.254 1 88.25 104 CYS A N 1
ATOM 827 C CA . CYS A 1 104 ? -3.354 -0.207 7.648 1 88.25 104 CYS A CA 1
ATOM 828 C C . CYS A 1 104 ? -3.459 1.302 7.832 1 88.25 104 CYS A C 1
ATOM 830 O O . CYS A 1 104 ? -4.281 1.954 7.188 1 88.25 104 CYS A O 1
ATOM 832 N N . TYR A 1 105 ? -2.588 1.847 8.75 1 86.56 105 TYR A N 1
ATOM 833 C CA . TYR A 1 105 ? -2.623 3.285 8.992 1 86.56 105 TYR A CA 1
ATOM 834 C C . TYR A 1 105 ? -1.311 3.939 8.578 1 86.56 105 TYR A C 1
ATOM 836 O O . TYR A 1 105 ? -0.232 3.393 8.82 1 86.56 105 TYR A O 1
ATOM 844 N N . GLY A 1 106 ? -1.456 4.953 7.848 1 86.94 106 GLY A N 1
ATOM 845 C CA . GLY A 1 106 ? -0.316 5.723 7.375 1 86.94 106 GLY A CA 1
ATOM 846 C C . GLY A 1 106 ? 0.127 6.797 8.352 1 86.94 106 GLY A C 1
ATOM 847 O O . GLY A 1 106 ? 0.415 7.926 7.949 1 86.94 106 GLY A O 1
ATOM 848 N N . ILE A 1 107 ? 0.015 6.578 9.562 1 78.81 107 ILE A N 1
ATOM 849 C CA . ILE A 1 107 ? 0.421 7.531 10.594 1 78.81 107 ILE A CA 1
ATOM 850 C C . ILE A 1 107 ? 1.38 6.852 11.57 1 78.81 107 ILE A C 1
ATOM 852 O O . ILE A 1 107 ? 1.207 5.68 11.906 1 78.81 107 ILE A O 1
ATOM 856 N N . VAL A 1 108 ? 2.404 7.484 11.789 1 75.5 108 VAL A N 1
ATOM 857 C CA . VAL A 1 108 ? 3.354 7.004 12.789 1 75.5 108 VAL A CA 1
ATOM 858 C C . VAL A 1 108 ? 3.033 7.629 14.141 1 75.5 108 VAL A C 1
ATOM 860 O O . VAL A 1 108 ? 2.781 8.836 14.234 1 75.5 108 VAL A O 1
ATOM 863 N N . GLY A 1 109 ? 3.107 6.789 15.18 1 65.12 109 GLY A N 1
ATOM 864 C CA . GLY A 1 109 ? 2.918 7.305 16.531 1 65.12 109 GLY A CA 1
ATOM 865 C C . GLY A 1 109 ? 1.481 7.203 17.016 1 65.12 109 GLY A C 1
ATOM 866 O O . GLY A 1 109 ? 1.145 7.703 18.078 1 65.12 109 GLY A O 1
ATOM 867 N N . MET A 1 110 ? 0.463 6.891 16.109 1 56.69 110 MET A N 1
ATOM 868 C CA . MET A 1 110 ? -0.879 6.727 16.656 1 56.69 110 MET A CA 1
ATOM 869 C C . MET A 1 110 ? -1.063 5.324 17.219 1 56.69 110 MET A C 1
ATOM 871 O O . MET A 1 110 ? -0.715 4.332 16.578 1 56.69 110 MET A O 1
ATOM 875 N N . TYR A 1 111 ? -0.84 5.102 18.406 1 48.28 111 TYR A N 1
ATOM 876 C CA . TYR A 1 111 ? -1.195 3.877 19.109 1 48.28 111 TYR A CA 1
ATOM 877 C C . TYR A 1 111 ? -2.707 3.738 19.234 1 48.28 111 TYR A C 1
ATOM 879 O O . TYR A 1 111 ? -3.424 4.738 19.312 1 48.28 111 TYR A O 1
ATOM 887 N N . ASP A 1 112 ? -3.299 2.801 18.406 1 42.25 112 ASP A N 1
ATOM 888 C CA . ASP A 1 112 ? -4.688 2.553 18.781 1 42.25 112 ASP A CA 1
ATOM 889 C C . ASP A 1 112 ? -4.863 2.582 20.297 1 42.25 112 ASP A C 1
ATOM 891 O O . ASP A 1 112 ? -4.184 1.851 21.016 1 42.25 112 ASP A O 1
ATOM 895 N N . GLN A 1 113 ? -5.02 3.699 20.922 1 31.16 113 GLN A N 1
ATOM 896 C CA . GLN A 1 113 ? -5.621 3.588 22.25 1 31.16 113 GLN A CA 1
ATOM 897 C C . GLN A 1 113 ? -6.977 2.889 22.172 1 31.16 113 GLN A C 1
ATOM 899 O O . GLN A 1 113 ? -7.75 3.113 21.25 1 31.16 113 GLN A O 1
ATOM 904 N N . MET B 1 1 ? 29.047 -37.781 12.438 1 22.69 1 MET B N 1
ATOM 905 C CA . MET B 1 1 ? 28.688 -37 11.266 1 22.69 1 MET B CA 1
ATOM 906 C C . MET B 1 1 ? 27.625 -35.938 11.625 1 22.69 1 MET B C 1
ATOM 908 O O . MET B 1 1 ? 26.438 -36.25 11.664 1 22.69 1 MET B O 1
ATOM 912 N N . ALA B 1 2 ? 27.938 -35 12.594 1 29.77 2 ALA B N 1
ATOM 913 C CA . ALA B 1 2 ? 27.156 -34.156 13.484 1 29.77 2 ALA B CA 1
ATOM 914 C C . ALA B 1 2 ? 26.469 -33.031 12.703 1 29.77 2 ALA B C 1
ATOM 916 O O . ALA B 1 2 ? 27.125 -32.281 11.961 1 29.77 2 ALA B O 1
ATOM 917 N N . SER B 1 3 ? 25.219 -33.312 12.242 1 29.64 3 SER B N 1
ATOM 918 C CA . SER B 1 3 ? 24.359 -32.5 11.375 1 29.64 3 SER B CA 1
ATOM 919 C C . SER B 1 3 ? 24.141 -31.125 11.961 1 29.64 3 SER B C 1
ATOM 921 O O . SER B 1 3 ? 23.438 -30.969 12.961 1 29.64 3 SER B O 1
ATOM 923 N N . SER B 1 4 ? 25.125 -30.219 11.969 1 29.78 4 SER B N 1
ATOM 924 C CA . SER B 1 4 ? 25.156 -28.906 12.602 1 29.78 4 SER B CA 1
ATOM 925 C C . SER B 1 4 ? 24.109 -27.969 11.984 1 29.78 4 SER B C 1
ATOM 927 O O . SER B 1 4 ? 24.234 -27.578 10.82 1 29.78 4 SER B O 1
ATOM 929 N N . GLU B 1 5 ? 22.859 -28.234 12.234 1 31.44 5 GLU B N 1
ATOM 930 C CA . GLU B 1 5 ? 21.781 -27.359 11.75 1 31.44 5 GLU B CA 1
ATOM 931 C C . GLU B 1 5 ? 22.062 -25.906 12.078 1 31.44 5 GLU B C 1
ATOM 933 O O . GLU B 1 5 ? 22.5 -25.578 13.188 1 31.44 5 GLU B O 1
ATOM 938 N N . ASN B 1 6 ? 22.438 -25.078 11.141 1 31.11 6 ASN B N 1
ATOM 939 C CA . ASN B 1 6 ? 22.703 -23.641 11.039 1 31.11 6 ASN B CA 1
ATOM 940 C C . ASN B 1 6 ? 21.562 -22.828 11.641 1 31.11 6 ASN B C 1
ATOM 942 O O . ASN B 1 6 ? 20.469 -22.75 11.062 1 31.11 6 ASN B O 1
ATOM 946 N N . GLU B 1 7 ? 21.312 -22.812 12.93 1 28.78 7 GLU B N 1
ATOM 947 C CA . GLU B 1 7 ? 20.406 -21.938 13.648 1 28.78 7 GLU B CA 1
ATOM 948 C C . GLU B 1 7 ? 20.609 -20.469 13.242 1 28.78 7 GLU B C 1
ATOM 950 O O . GLU B 1 7 ? 21.703 -19.922 13.445 1 28.78 7 GLU B O 1
ATOM 955 N N . ALA B 1 8 ? 20.172 -20.047 12.102 1 31.25 8 ALA B N 1
ATOM 956 C CA . ALA B 1 8 ? 20.156 -18.641 11.695 1 31.25 8 ALA B CA 1
ATOM 957 C C . ALA B 1 8 ? 19.75 -17.734 12.852 1 31.25 8 ALA B C 1
ATOM 959 O O . ALA B 1 8 ? 18.656 -17.875 13.414 1 31.25 8 ALA B O 1
ATOM 960 N N . SER B 1 9 ? 20.656 -17.422 13.727 1 31.22 9 SER B N 1
ATOM 961 C CA . SER B 1 9 ? 20.5 -16.422 14.773 1 31.22 9 SER B CA 1
ATOM 962 C C . SER B 1 9 ? 19.797 -15.18 14.258 1 31.22 9 SER B C 1
ATOM 964 O O . SER B 1 9 ? 20.297 -14.492 13.367 1 31.22 9 SER B O 1
ATOM 966 N N . TYR B 1 10 ? 18.547 -15.258 14.086 1 31.14 10 TYR B N 1
ATOM 967 C CA . TYR B 1 10 ? 17.812 -14.016 13.906 1 31.14 10 TYR B CA 1
ATOM 968 C C . TYR B 1 10 ? 18.312 -12.93 14.852 1 31.14 10 TYR B C 1
ATOM 970 O O . TYR B 1 10 ? 18.219 -13.062 16.078 1 31.14 10 TYR B O 1
ATOM 978 N N . HIS B 1 11 ? 19.547 -12.469 14.633 1 31.09 11 HIS B N 1
ATOM 979 C CA . HIS B 1 11 ? 20.062 -11.336 15.398 1 31.09 11 HIS B CA 1
ATOM 980 C C . HIS B 1 11 ? 18.938 -10.367 15.766 1 31.09 11 HIS B C 1
ATOM 982 O O . HIS B 1 11 ? 18.203 -9.906 14.891 1 31.09 11 HIS B O 1
ATOM 988 N N . SER B 1 12 ? 18.359 -10.648 16.875 1 33.38 12 SER B N 1
ATOM 989 C CA . SER B 1 12 ? 17.547 -9.664 17.594 1 33.38 12 SER B CA 1
ATOM 990 C C . SER B 1 12 ? 18.188 -8.281 17.531 1 33.38 12 SER B C 1
ATOM 992 O O . SER B 1 12 ? 19.281 -8.086 18.062 1 33.38 12 SER B O 1
ATOM 994 N N . THR B 1 13 ? 18.328 -7.734 16.391 1 35.47 13 THR B N 1
ATOM 995 C CA . THR B 1 13 ? 18.828 -6.363 16.391 1 35.47 13 THR B CA 1
ATOM 996 C C . THR B 1 13 ? 18.375 -5.617 17.641 1 35.47 13 THR B C 1
ATOM 998 O O . THR B 1 13 ? 17.188 -5.645 17.984 1 35.47 13 THR B O 1
ATOM 1001 N N . SER B 1 14 ? 19.188 -5.699 18.703 1 37.81 14 SER B N 1
ATOM 1002 C CA . SER B 1 14 ? 19.078 -4.852 19.891 1 37.81 14 SER B CA 1
ATOM 1003 C C . SER B 1 14 ? 18.438 -3.506 19.547 1 37.81 14 SER B C 1
ATOM 1005 O O . SER B 1 14 ? 18.734 -2.916 18.5 1 37.81 14 SER B O 1
ATOM 1007 N N . PRO B 1 15 ? 17.281 -3.268 20.094 1 36.84 15 PRO B N 1
ATOM 1008 C CA . PRO B 1 15 ? 16.688 -1.942 19.875 1 36.84 15 PRO B CA 1
ATOM 1009 C C . PRO B 1 15 ? 17.734 -0.825 19.906 1 36.84 15 PRO B C 1
ATOM 1011 O O . PRO B 1 15 ? 18.672 -0.878 20.703 1 36.84 15 PRO B O 1
ATOM 1014 N N . ALA B 1 16 ? 18.297 -0.351 18.828 1 36.31 16 ALA B N 1
ATOM 1015 C CA . ALA B 1 16 ? 19.125 0.855 18.781 1 36.31 16 ALA B CA 1
ATOM 1016 C C . ALA B 1 16 ? 18.969 1.682 20.047 1 36.31 16 ALA B C 1
ATOM 1018 O O . ALA B 1 16 ? 17.938 1.592 20.734 1 36.31 16 ALA B O 1
ATOM 1019 N N . SER B 1 17 ? 20 2.174 20.703 1 36.38 17 SER B N 1
ATOM 1020 C CA . SER B 1 17 ? 20.047 3.236 21.703 1 36.38 17 SER B CA 1
ATOM 1021 C C . SER B 1 17 ? 18.812 4.129 21.625 1 36.38 17 SER B C 1
ATOM 1023 O O . SER B 1 17 ? 18.297 4.395 20.531 1 36.38 17 SER B O 1
ATOM 1025 N N . ASP B 1 18 ? 17.906 4.098 22.609 1 39.62 18 ASP B N 1
ATOM 1026 C CA . ASP B 1 18 ? 16.875 5.082 22.938 1 39.62 18 ASP B CA 1
ATOM 1027 C C . ASP B 1 18 ? 17.297 6.48 22.5 1 39.62 18 ASP B C 1
ATOM 1029 O O . ASP B 1 18 ? 17.828 7.262 23.297 1 39.62 18 ASP B O 1
ATOM 1033 N N . GLU B 1 19 ? 18.406 6.676 21.953 1 42.34 19 GLU B N 1
ATOM 1034 C CA . GLU B 1 19 ? 18.656 8.055 21.547 1 42.34 19 GLU B CA 1
ATOM 1035 C C . GLU B 1 19 ? 17.344 8.789 21.25 1 42.34 19 GLU B C 1
ATOM 1037 O O . GLU B 1 19 ? 16.328 8.164 20.953 1 42.34 19 GLU B O 1
ATOM 1042 N N . LEU B 1 20 ? 17.188 10 21.688 1 45.84 20 LEU B N 1
ATOM 1043 C CA . LEU B 1 20 ? 16.109 10.992 21.594 1 45.84 20 LEU B CA 1
ATOM 1044 C C . LEU B 1 20 ? 15.367 10.867 20.281 1 45.84 20 LEU B C 1
ATOM 1046 O O . LEU B 1 20 ? 15.75 11.484 19.281 1 45.84 20 LEU B O 1
ATOM 1050 N N . ARG B 1 21 ? 15.453 9.719 19.703 1 51.72 21 ARG B N 1
ATOM 1051 C CA . ARG B 1 21 ? 14.57 9.789 18.547 1 51.72 21 ARG B CA 1
ATOM 1052 C C . ARG B 1 21 ? 13.391 10.719 18.828 1 51.72 21 ARG B C 1
ATOM 1054 O O . ARG B 1 21 ? 12.648 10.523 19.797 1 51.72 21 ARG B O 1
ATOM 1061 N N . SER B 1 22 ? 13.68 11.891 18.734 1 56.19 22 SER B N 1
ATOM 1062 C CA . SER B 1 22 ? 12.555 12.805 18.906 1 56.19 22 SER B CA 1
ATOM 1063 C C . SER B 1 22 ? 11.242 12.156 18.484 1 56.19 22 SER B C 1
ATOM 1065 O O . SER B 1 22 ? 11.156 11.57 17.406 1 56.19 22 SER B O 1
ATOM 1067 N N . LEU B 1 23 ? 10.609 11.414 19.484 1 61.38 23 LEU B N 1
ATOM 1068 C CA . LEU B 1 23 ? 9.266 10.93 19.188 1 61.38 23 LEU B CA 1
ATOM 1069 C C . LEU B 1 23 ? 8.633 11.742 18.047 1 61.38 23 LEU B C 1
ATOM 1071 O O . LEU B 1 23 ? 8.797 12.961 17.984 1 61.38 23 LEU B O 1
ATOM 1075 N N . PRO B 1 24 ? 8.477 10.961 16.969 1 61.66 24 PRO B N 1
ATOM 1076 C CA . PRO B 1 24 ? 7.801 11.734 15.922 1 61.66 24 PRO B CA 1
ATOM 1077 C C . PRO B 1 24 ? 6.715 12.648 16.484 1 61.66 24 PRO B C 1
ATOM 1079 O O . PRO B 1 24 ? 6.105 12.336 17.516 1 61.66 24 PRO B O 1
ATOM 1082 N N . PRO B 1 25 ? 6.836 13.891 15.984 1 64.25 25 PRO B N 1
ATOM 1083 C CA . PRO B 1 25 ? 5.656 14.672 16.375 1 64.25 25 PRO B CA 1
ATOM 1084 C C . PRO B 1 25 ? 4.359 13.867 16.281 1 64.25 25 PRO B C 1
ATOM 1086 O O . PRO B 1 25 ? 4.27 12.93 15.492 1 64.25 25 PRO B O 1
ATOM 1089 N N . GLU B 1 26 ? 3.629 13.938 17.234 1 66.31 26 GLU B N 1
ATOM 1090 C CA . GLU B 1 26 ? 2.361 13.219 17.312 1 66.31 26 GLU B CA 1
ATOM 1091 C C . GLU B 1 26 ? 1.631 13.25 15.977 1 66.31 26 GLU B C 1
ATOM 1093 O O . GLU B 1 26 ? 1.55 14.297 15.328 1 66.31 26 GLU B O 1
ATOM 1098 N N . HIS B 1 27 ? 1.421 12.086 15.406 1 74.56 27 HIS B N 1
ATOM 1099 C CA . HIS B 1 27 ? 0.511 11.906 14.281 1 74.56 27 HIS B CA 1
ATOM 1100 C C . HIS B 1 27 ? 1.188 12.266 12.961 1 74.56 27 HIS B C 1
ATOM 1102 O O . HIS B 1 27 ? 0.627 13.016 12.156 1 74.56 27 HIS B O 1
ATOM 1108 N N . THR B 1 28 ? 2.441 11.906 12.812 1 82.69 28 THR B N 1
ATOM 1109 C CA . THR B 1 28 ? 3.123 12.125 11.539 1 82.69 28 THR B CA 1
ATOM 1110 C C . THR B 1 28 ? 2.523 11.242 10.445 1 82.69 28 THR B C 1
ATOM 1112 O O . THR B 1 28 ? 2.383 10.031 10.625 1 82.69 28 THR B O 1
ATOM 1115 N N . CYS B 1 29 ? 2.143 11.953 9.414 1 86.88 29 CYS B N 1
ATOM 1116 C CA . CYS B 1 29 ? 1.481 11.25 8.32 1 86.88 29 CYS B CA 1
ATOM 1117 C C . CYS B 1 29 ? 2.502 10.695 7.328 1 86.88 29 CYS B C 1
ATOM 1119 O O . CYS B 1 29 ? 3.406 11.414 6.898 1 86.88 29 CYS B O 1
ATOM 1121 N N . ILE B 1 30 ? 2.309 9.414 7.094 1 89.38 30 ILE B N 1
ATOM 1122 C CA . ILE B 1 30 ? 3.096 8.82 6.016 1 89.38 30 ILE B CA 1
ATOM 1123 C C . ILE B 1 30 ? 2.609 9.359 4.668 1 89.38 30 ILE B C 1
ATOM 1125 O O . ILE B 1 30 ? 1.411 9.328 4.379 1 89.38 30 ILE B O 1
ATOM 1129 N N . GLN B 1 31 ? 3.564 9.883 3.873 1 89.75 31 GLN B N 1
ATOM 1130 C CA . GLN B 1 31 ? 3.131 10.586 2.672 1 89.75 31 GLN B CA 1
ATOM 1131 C C . GLN B 1 31 ? 3.709 9.938 1.416 1 89.75 31 GLN B C 1
ATOM 1133 O O . GLN B 1 31 ? 3.207 10.164 0.312 1 89.75 31 GLN B O 1
ATOM 1138 N N . LYS B 1 32 ? 4.754 9.289 1.606 1 92.25 32 LYS B N 1
ATOM 1139 C CA . LYS B 1 32 ? 5.434 8.656 0.478 1 92.25 32 LYS B CA 1
ATOM 1140 C C . LYS B 1 32 ? 5.574 7.152 0.694 1 92.25 32 LYS B C 1
ATOM 1142 O O . LYS B 1 32 ? 5.969 6.707 1.775 1 92.25 32 LYS B O 1
ATOM 1147 N N . PHE B 1 33 ? 5.254 6.398 -0.397 1 92.94 33 PHE B N 1
ATOM 1148 C CA . PHE B 1 33 ? 5.363 4.945 -0.347 1 92.94 33 PHE B CA 1
ATOM 1149 C C . PHE B 1 33 ? 6.199 4.422 -1.511 1 92.94 33 PHE B C 1
ATOM 1151 O O . PHE B 1 33 ? 6.062 4.902 -2.641 1 92.94 33 PHE B O 1
ATOM 1158 N N . ARG B 1 34 ?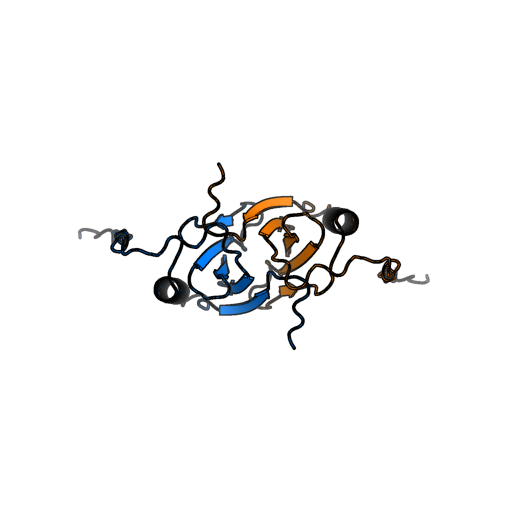 7.07 3.535 -1.165 1 95.12 34 ARG B N 1
ATOM 1159 C CA . ARG B 1 34 ? 7.809 2.805 -2.189 1 95.12 34 ARG B CA 1
ATOM 1160 C C . ARG B 1 34 ? 7.43 1.328 -2.188 1 95.12 34 ARG B C 1
ATOM 1162 O O . ARG B 1 34 ? 7.438 0.681 -1.139 1 95.12 34 ARG B O 1
ATOM 1169 N N . LEU B 1 35 ? 7.145 0.858 -3.408 1 95.44 35 LEU B N 1
ATOM 1170 C CA . LEU B 1 35 ? 6.758 -0.541 -3.555 1 95.44 35 LEU B CA 1
ATOM 1171 C C . LEU B 1 35 ? 7.887 -1.353 -4.184 1 95.44 35 LEU B C 1
ATOM 1173 O O . LEU B 1 35 ? 8.422 -0.972 -5.227 1 95.44 35 LEU B O 1
ATOM 1177 N N . TYR B 1 36 ? 8.188 -2.43 -3.5 1 96.25 36 TYR B N 1
ATOM 1178 C CA . TYR B 1 36 ? 9.164 -3.395 -4.004 1 96.25 36 TYR B CA 1
ATOM 1179 C C . TYR B 1 36 ? 8.531 -4.777 -4.145 1 96.25 36 TYR B C 1
ATOM 1181 O O . TYR B 1 36 ? 7.488 -5.055 -3.555 1 96.25 36 TYR B O 1
ATOM 1189 N N . GLU B 1 37 ? 9.242 -5.613 -4.938 1 95.12 37 GLU B N 1
ATOM 1190 C CA . GLU B 1 37 ? 8.695 -6.957 -5.07 1 95.12 37 GLU B CA 1
ATOM 1191 C C . GLU B 1 37 ? 9.812 -8 -5.145 1 95.12 37 GLU B C 1
ATOM 1193 O O . GLU B 1 37 ? 10.914 -7.707 -5.613 1 95.12 37 GLU B O 1
ATOM 1198 N N . THR B 1 38 ? 9.586 -9.117 -4.586 1 94.62 38 THR B N 1
ATOM 1199 C CA . THR B 1 38 ? 10.297 -10.367 -4.832 1 94.62 38 THR B CA 1
ATOM 1200 C C . THR B 1 38 ? 9.375 -11.398 -5.48 1 94.62 38 THR B C 1
ATOM 1202 O O . THR B 1 38 ? 8.219 -11.094 -5.785 1 94.62 38 THR B O 1
ATOM 1205 N N . LEU B 1 39 ? 9.867 -12.523 -5.688 1 91.75 39 LEU B N 1
ATOM 1206 C CA . LEU B 1 39 ? 9.039 -13.57 -6.281 1 91.75 39 LEU B CA 1
ATOM 1207 C C . LEU B 1 39 ? 7.855 -13.906 -5.375 1 91.75 39 LEU B C 1
ATOM 1209 O O . LEU B 1 39 ? 6.746 -14.141 -5.859 1 91.75 39 LEU B O 1
ATOM 1213 N N . SER B 1 40 ? 8.086 -13.789 -4.098 1 92 40 SER B N 1
ATOM 1214 C CA . SER B 1 40 ? 7.074 -14.328 -3.193 1 92 40 SER B CA 1
ATOM 1215 C C . SER B 1 40 ? 6.328 -13.211 -2.469 1 92 40 SER B C 1
ATOM 1217 O O . SER B 1 40 ? 5.227 -13.422 -1.963 1 92 40 SER B O 1
ATOM 1219 N N . ASN B 1 41 ? 6.922 -12.008 -2.434 1 93.44 41 ASN B N 1
ATOM 1220 C CA . ASN B 1 41 ? 6.336 -10.984 -1.58 1 93.44 41 ASN B CA 1
ATOM 1221 C C . ASN B 1 41 ? 6.375 -9.609 -2.244 1 93.44 41 ASN B C 1
ATOM 1223 O O . ASN B 1 41 ? 7.23 -9.352 -3.094 1 93.44 41 ASN B O 1
ATOM 1227 N N . PHE B 1 42 ? 5.398 -8.828 -1.841 1 93.75 42 PHE B N 1
ATOM 1228 C CA . PHE B 1 42 ? 5.5 -7.383 -2 1 93.75 42 PHE B CA 1
ATOM 1229 C C . PHE B 1 42 ? 5.941 -6.727 -0.699 1 93.75 42 PHE B C 1
ATOM 1231 O O . PHE B 1 42 ? 5.566 -7.172 0.387 1 93.75 42 PHE B O 1
ATOM 1238 N N . TYR B 1 43 ? 6.711 -5.664 -0.864 1 95.19 43 TYR B N 1
ATOM 1239 C CA . TYR B 1 43 ? 7.105 -4.836 0.269 1 95.19 43 TYR B CA 1
ATOM 1240 C C . TYR B 1 43 ? 6.734 -3.377 0.031 1 95.19 43 TYR B C 1
ATOM 1242 O O . TYR B 1 43 ? 7.23 -2.75 -0.908 1 95.19 43 TYR B O 1
ATOM 1250 N N . MET B 1 44 ? 5.938 -2.875 0.857 1 95 44 MET B N 1
ATOM 1251 C CA . MET B 1 44 ? 5.586 -1.458 0.821 1 95 44 MET B CA 1
ATOM 1252 C C . MET B 1 44 ? 6.285 -0.695 1.941 1 95 44 MET B C 1
ATOM 1254 O O . MET B 1 44 ? 6.066 -0.979 3.121 1 95 44 MET B O 1
ATOM 1258 N N . ILE B 1 45 ? 7.059 0.253 1.514 1 96 45 ILE B N 1
ATOM 1259 C CA . ILE B 1 45 ? 7.812 1.058 2.467 1 96 45 ILE B CA 1
ATOM 1260 C C . ILE B 1 45 ? 7.246 2.473 2.512 1 96 45 ILE B C 1
ATOM 1262 O O . ILE B 1 45 ? 7.191 3.162 1.49 1 96 45 ILE B O 1
ATOM 1266 N N . GLY B 1 46 ? 6.801 2.879 3.627 1 94.56 46 GLY B N 1
ATOM 1267 C CA . GLY B 1 46 ? 6.266 4.215 3.812 1 94.56 46 GLY B CA 1
ATOM 1268 C C . GLY B 1 46 ? 7.172 5.117 4.625 1 94.56 46 GLY B C 1
ATOM 1269 O O . GLY B 1 46 ? 7.891 4.648 5.512 1 94.56 46 GLY B O 1
ATOM 1270 N N . THR B 1 47 ? 7.082 6.465 4.305 1 93.5 47 THR B N 1
ATOM 1271 C CA . THR B 1 47 ? 7.867 7.426 5.066 1 93.5 47 THR B CA 1
ATOM 1272 C C . THR B 1 47 ? 7.141 8.766 5.164 1 93.5 47 THR B C 1
ATOM 1274 O O . THR B 1 47 ? 6.297 9.078 4.32 1 93.5 47 THR B O 1
ATOM 1277 N N . ASP B 1 48 ? 7.484 9.484 6.172 1 90.19 48 ASP B N 1
ATOM 1278 C CA . ASP B 1 48 ? 6.941 10.836 6.328 1 90.19 48 ASP B CA 1
ATOM 1279 C C . ASP B 1 48 ? 7.621 11.812 5.375 1 90.19 48 ASP B C 1
ATOM 1281 O O . ASP B 1 48 ? 8.547 11.445 4.648 1 90.19 48 ASP B O 1
ATOM 1285 N N . LYS B 1 49 ? 7.148 13 5.398 1 86.25 49 LYS B N 1
ATOM 1286 C CA . LYS B 1 49 ? 7.625 14.031 4.48 1 86.25 49 LYS B CA 1
ATOM 1287 C C . LYS B 1 49 ? 9.125 14.266 4.645 1 86.25 49 LYS B C 1
ATOM 1289 O O . LYS B 1 49 ? 9.828 14.5 3.664 1 86.25 49 LYS B O 1
ATOM 1294 N N . SER B 1 50 ? 9.555 14.125 5.797 1 88.44 50 SER B N 1
ATOM 1295 C CA . SER B 1 50 ? 10.945 14.445 6.086 1 88.44 50 SER B CA 1
ATOM 1296 C C . SER B 1 50 ? 11.828 13.203 5.977 1 88.44 50 SER B C 1
ATOM 1298 O O . SER B 1 50 ? 13.023 13.258 6.262 1 88.44 50 SER B O 1
ATOM 1300 N N . ASN B 1 51 ? 11.32 12.141 5.633 1 90.81 51 ASN B N 1
ATOM 1301 C CA . ASN B 1 51 ? 12.055 10.891 5.527 1 90.81 51 ASN B CA 1
ATOM 1302 C C . ASN B 1 51 ? 12.734 10.523 6.844 1 90.81 51 ASN B C 1
ATOM 1304 O O . ASN B 1 51 ? 13.891 10.109 6.859 1 90.81 51 ASN B O 1
ATOM 1308 N N . THR B 1 52 ? 12.031 10.68 7.879 1 88.62 52 THR B N 1
ATOM 1309 C CA . THR B 1 52 ? 12.578 10.414 9.211 1 88.62 52 THR B CA 1
ATOM 1310 C C . THR B 1 52 ? 12.047 9.094 9.758 1 88.62 52 THR B C 1
ATOM 1312 O O . THR B 1 52 ? 12.812 8.297 10.305 1 88.62 52 THR B O 1
ATOM 1315 N N . TYR B 1 53 ? 10.805 8.875 9.625 1 87.38 53 TYR B N 1
ATOM 1316 C CA . TYR B 1 53 ? 10.148 7.68 10.148 1 87.38 53 TYR B CA 1
ATOM 1317 C C . TYR B 1 53 ? 9.664 6.785 9.016 1 87.38 53 TYR B C 1
ATOM 1319 O O . TYR B 1 53 ? 8.953 7.242 8.117 1 87.38 53 TYR B O 1
ATOM 1327 N N . TRP B 1 54 ? 10.07 5.492 9.195 1 91.19 54 TRP B N 1
ATOM 1328 C CA . TRP B 1 54 ? 9.766 4.543 8.125 1 91.19 54 TRP B CA 1
ATOM 1329 C C . TRP B 1 54 ? 8.984 3.35 8.664 1 91.19 54 TRP B C 1
ATOM 1331 O O . TRP B 1 54 ? 9.242 2.885 9.781 1 91.19 54 TRP B O 1
ATOM 1341 N N . ARG B 1 55 ? 8.031 2.873 7.871 1 91.5 55 ARG B N 1
ATOM 1342 C CA . ARG B 1 55 ? 7.262 1.672 8.18 1 91.5 55 ARG B CA 1
ATOM 1343 C C . ARG B 1 55 ? 7.234 0.715 6.996 1 91.5 55 ARG B C 1
ATOM 1345 O O . ARG B 1 55 ? 7.328 1.144 5.844 1 91.5 55 ARG B O 1
ATOM 1352 N N . VAL B 1 56 ? 7.055 -0.611 7.387 1 94.06 56 VAL B N 1
ATOM 1353 C CA . VAL B 1 56 ? 7.125 -1.617 6.332 1 94.06 56 VAL B CA 1
ATOM 1354 C C . VAL B 1 56 ? 5.883 -2.508 6.387 1 94.06 56 VAL B C 1
ATOM 1356 O O . VAL B 1 56 ? 5.492 -2.973 7.457 1 94.06 56 VAL B O 1
ATOM 1359 N N . LEU B 1 57 ? 5.273 -2.682 5.238 1 93.12 57 LEU B N 1
ATOM 1360 C CA . LEU B 1 57 ? 4.203 -3.654 5.047 1 93.12 57 LEU B CA 1
ATOM 1361 C C . LEU B 1 57 ? 4.629 -4.742 4.066 1 93.12 57 LEU B C 1
ATOM 1363 O O . LEU B 1 57 ? 5.043 -4.445 2.943 1 93.12 57 LEU B O 1
ATOM 1367 N N . LYS B 1 58 ? 4.539 -5.977 4.57 1 93.5 58 LYS B N 1
ATOM 1368 C CA . LYS B 1 58 ? 4.848 -7.133 3.732 1 93.5 58 LYS B CA 1
ATOM 1369 C C . LYS B 1 58 ? 3.57 -7.832 3.277 1 93.5 58 LYS B C 1
ATOM 1371 O O . LYS B 1 58 ? 2.693 -8.125 4.094 1 93.5 58 LYS B O 1
ATOM 1376 N N . ILE B 1 59 ? 3.439 -8.062 1.996 1 93.56 59 ILE B N 1
ATOM 1377 C CA . ILE B 1 59 ? 2.27 -8.703 1.405 1 93.56 59 ILE B CA 1
ATOM 1378 C C . ILE B 1 59 ? 2.701 -9.938 0.615 1 93.56 59 ILE B C 1
ATOM 1380 O O . ILE B 1 59 ? 3.469 -9.828 -0.344 1 93.56 59 ILE B O 1
ATOM 1384 N N . GLY B 1 60 ? 2.197 -11.039 0.953 1 91.88 60 GLY B N 1
ATOM 1385 C CA . GLY B 1 60 ? 2.455 -12.25 0.197 1 91.88 60 GLY B CA 1
ATOM 1386 C C . GLY B 1 60 ? 1.68 -12.32 -1.105 1 91.88 60 GLY B C 1
ATOM 1387 O O . GLY B 1 60 ? 0.484 -12.023 -1.139 1 91.88 60 GLY B O 1
ATOM 1388 N N . ARG B 1 61 ? 2.346 -12.742 -2.191 1 88.5 61 ARG B N 1
ATOM 1389 C CA . ARG B 1 61 ? 1.632 -12.703 -3.463 1 88.5 61 ARG B CA 1
ATOM 1390 C C . ARG B 1 61 ? 1.391 -14.109 -4.004 1 88.5 61 ARG B C 1
ATOM 1392 O O . ARG B 1 61 ? 0.605 -14.297 -4.934 1 88.5 61 ARG B O 1
ATOM 1399 N N . LEU B 1 62 ? 1.902 -15.148 -3.453 1 82.81 62 LEU B N 1
ATOM 1400 C CA . LEU B 1 62 ? 1.869 -16.469 -4.07 1 82.81 62 LEU B CA 1
ATOM 1401 C C . LEU B 1 62 ? 0.626 -17.234 -3.639 1 82.81 62 LEU B C 1
ATOM 1403 O O . LEU B 1 62 ? -0.005 -17.922 -4.453 1 82.81 62 LEU B O 1
ATOM 1407 N N . ASP B 1 63 ? 0.268 -17.25 -2.385 1 80.19 63 ASP B N 1
ATOM 1408 C CA . ASP B 1 63 ? -0.833 -18.109 -1.949 1 80.19 63 ASP B CA 1
ATOM 1409 C C . ASP B 1 63 ? -2.074 -17.281 -1.624 1 80.19 63 ASP B C 1
ATOM 1411 O O . ASP B 1 63 ? -2.188 -16.719 -0.53 1 80.19 63 ASP B O 1
ATOM 1415 N N . PRO B 1 64 ? -2.986 -17.203 -2.57 1 72.94 64 PRO B N 1
ATOM 1416 C CA . PRO B 1 64 ? -4.215 -16.438 -2.33 1 72.94 64 PRO B CA 1
ATOM 1417 C C . PRO B 1 64 ? -5.078 -17.047 -1.228 1 72.94 64 PRO B C 1
ATOM 1419 O O . PRO B 1 64 ? -5.938 -16.359 -0.666 1 72.94 64 PRO B O 1
ATOM 1422 N N . SER B 1 65 ? -4.875 -18.328 -0.974 1 76.19 65 SER B N 1
ATOM 1423 C CA . SER B 1 65 ? -5.684 -19 0.038 1 76.19 65 SER B CA 1
ATOM 1424 C C . SER B 1 65 ? -5.215 -18.641 1.445 1 76.19 65 SER B C 1
ATOM 1426 O O . SER B 1 65 ? -5.969 -18.797 2.41 1 76.19 65 SER B O 1
ATOM 1428 N N . GLU B 1 66 ? -3.979 -18.25 1.501 1 74.12 66 GLU B N 1
ATOM 1429 C CA . GLU B 1 66 ? -3.426 -17.859 2.797 1 74.12 66 GLU B CA 1
ATOM 1430 C C . GLU B 1 66 ? -3.072 -16.375 2.826 1 74.12 66 GLU B C 1
ATOM 1432 O O . GLU B 1 66 ? -2.229 -15.922 2.051 1 74.12 66 GLU B O 1
ATOM 1437 N N . LEU B 1 67 ? -3.971 -15.688 3.461 1 67.75 67 LEU B N 1
ATOM 1438 C CA . LEU B 1 67 ? -3.658 -14.266 3.596 1 67.75 67 LEU B CA 1
ATOM 1439 C C . LEU B 1 67 ? -2.332 -14.07 4.32 1 67.75 67 LEU B C 1
ATOM 1441 O O . LEU B 1 67 ? -2.184 -14.484 5.473 1 67.75 67 LEU B O 1
ATOM 1445 N N . ASN B 1 68 ? -1.355 -13.695 3.586 1 83.94 68 ASN B N 1
ATOM 1446 C CA . ASN B 1 68 ? -0.062 -13.438 4.207 1 83.94 68 ASN B CA 1
ATOM 1447 C C . ASN B 1 68 ? 0.298 -11.953 4.152 1 83.94 68 ASN B C 1
ATOM 1449 O O . ASN B 1 68 ? 0.96 -11.508 3.215 1 83.94 68 ASN B O 1
ATOM 1453 N N . VAL B 1 69 ? -0.309 -11.141 5.012 1 89.06 69 VAL B N 1
ATOM 1454 C CA . VAL B 1 69 ? 0.008 -9.719 5.125 1 89.06 69 VAL B CA 1
ATOM 1455 C C . VAL B 1 69 ? 0.528 -9.422 6.531 1 89.06 69 VAL B C 1
ATOM 1457 O O . VAL B 1 69 ? -0.091 -9.805 7.523 1 89.06 69 VAL B O 1
ATOM 1460 N N . ARG B 1 70 ? 1.673 -8.742 6.598 1 89.19 70 ARG B N 1
ATOM 1461 C CA . ARG B 1 70 ? 2.27 -8.406 7.887 1 89.19 70 ARG B CA 1
ATOM 1462 C C . ARG B 1 70 ? 2.748 -6.961 7.91 1 89.19 70 ARG B C 1
ATOM 1464 O O . ARG B 1 70 ? 3.562 -6.559 7.074 1 89.19 70 ARG B O 1
ATOM 1471 N N . GLU B 1 71 ? 2.135 -6.266 8.836 1 84.06 71 GLU B N 1
ATOM 1472 C CA . GLU B 1 71 ? 2.605 -4.906 9.078 1 84.06 71 GLU B CA 1
ATOM 1473 C C . GLU B 1 71 ? 3.523 -4.84 10.289 1 84.06 71 GLU B C 1
ATOM 1475 O O . GLU B 1 71 ? 3.17 -5.328 11.367 1 84.06 71 GLU B O 1
ATOM 1480 N N . ASP B 1 72 ? 4.621 -4.379 10.023 1 74 72 ASP B N 1
ATOM 1481 C CA . ASP B 1 72 ? 5.582 -4.219 11.109 1 74 72 ASP B CA 1
ATOM 1482 C C . ASP B 1 72 ? 5.328 -2.928 11.883 1 74 72 ASP B C 1
ATOM 1484 O O . ASP B 1 72 ? 5.309 -1.842 11.297 1 74 72 ASP B O 1
ATOM 1488 N N . SER B 1 73 ? 4.969 -2.945 13.148 1 76.69 73 SER B N 1
ATOM 1489 C CA . SER B 1 73 ? 4.727 -1.771 13.984 1 76.69 73 SER B CA 1
ATOM 1490 C C . SER B 1 73 ? 6.027 -1.035 14.289 1 76.69 73 SER B C 1
ATOM 1492 O O . SER B 1 73 ? 6.008 0.056 14.867 1 76.69 73 SER B O 1
ATOM 1494 N N . THR B 1 74 ? 7.059 -1.591 13.867 1 80.44 74 THR B N 1
ATOM 1495 C CA . THR B 1 74 ? 8.375 -1.023 14.133 1 80.44 74 THR B CA 1
ATOM 1496 C C . THR B 1 74 ? 8.625 0.203 13.258 1 80.44 74 THR B C 1
ATOM 1498 O O . THR B 1 74 ? 8.234 0.226 12.086 1 80.44 74 THR B O 1
ATOM 1501 N N . THR B 1 75 ? 9.18 1.203 13.836 1 86.44 75 THR B N 1
ATOM 1502 C CA . THR B 1 75 ? 9.641 2.365 13.078 1 86.44 75 THR B CA 1
ATOM 1503 C C . THR B 1 75 ? 11.133 2.26 12.781 1 86.44 75 THR B C 1
ATOM 1505 O O . THR B 1 75 ? 11.922 1.941 13.672 1 86.44 75 THR B O 1
ATOM 1508 N N . TYR B 1 76 ? 11.422 2.514 11.562 1 90.75 76 TYR B N 1
ATOM 1509 C CA . TYR B 1 76 ? 12.805 2.369 11.109 1 90.75 76 TYR B CA 1
ATOM 1510 C C . TYR B 1 76 ? 13.414 3.727 10.773 1 90.75 76 TYR B C 1
ATOM 1512 O O . TYR B 1 76 ? 12.688 4.684 10.492 1 90.75 76 TYR B O 1
ATOM 1520 N N . THR B 1 77 ? 14.711 3.771 10.906 1 91.81 77 THR B N 1
ATOM 1521 C CA . THR B 1 77 ? 15.445 4.867 10.297 1 91.81 77 THR B CA 1
ATOM 1522 C C . THR B 1 77 ? 15.766 4.562 8.836 1 91.81 77 THR B C 1
ATOM 1524 O O . THR B 1 77 ? 15.602 3.424 8.383 1 91.81 77 THR B O 1
ATOM 1527 N N . GLU B 1 78 ? 16.188 5.57 8.18 1 94.06 78 GLU B N 1
ATOM 1528 C CA . GLU B 1 78 ? 16.547 5.395 6.777 1 94.06 78 GLU B CA 1
ATOM 1529 C C . GLU B 1 78 ? 17.625 4.332 6.613 1 94.06 78 GLU B C 1
ATOM 1531 O O . GLU B 1 78 ? 17.562 3.506 5.699 1 94.06 78 GLU B O 1
ATOM 1536 N N . SER B 1 79 ? 18.641 4.395 7.434 1 95.75 79 SER B N 1
ATOM 1537 C CA . SER B 1 79 ? 19.719 3.432 7.348 1 95.75 79 SER B CA 1
ATOM 1538 C C . SER B 1 79 ? 19.234 2.014 7.613 1 95.75 79 SER B C 1
ATOM 1540 O O . SER B 1 79 ? 19.688 1.063 6.969 1 95.75 79 SER B O 1
ATOM 1542 N N . GLU B 1 80 ? 18.312 1.883 8.539 1 95.19 80 GLU B N 1
ATOM 1543 C CA . GLU B 1 80 ? 17.75 0.572 8.844 1 95.19 80 GLU B CA 1
ATOM 1544 C C . GLU B 1 80 ? 16.953 0.029 7.668 1 95.19 80 GLU B C 1
ATOM 1546 O O . GLU B 1 80 ? 16.969 -1.172 7.391 1 95.19 80 GLU B O 1
ATOM 1551 N N . ILE B 1 81 ? 16.25 0.898 6.996 1 96.56 81 ILE B N 1
ATOM 1552 C CA . ILE B 1 81 ? 15.484 0.493 5.828 1 96.56 81 ILE B CA 1
ATOM 1553 C C . ILE B 1 81 ? 16.422 0.042 4.715 1 96.56 81 ILE B C 1
ATOM 1555 O O . ILE B 1 81 ? 16.203 -0.99 4.078 1 96.56 81 ILE B O 1
ATOM 1559 N N . SER B 1 82 ? 17.438 0.781 4.539 1 96.88 82 SER B N 1
ATOM 1560 C CA . SER B 1 82 ? 18.422 0.413 3.525 1 96.88 82 SER B CA 1
ATOM 1561 C C . SER B 1 82 ? 19 -0.97 3.797 1 96.88 82 SER B C 1
ATOM 1563 O O . SER B 1 82 ? 19.125 -1.788 2.883 1 96.8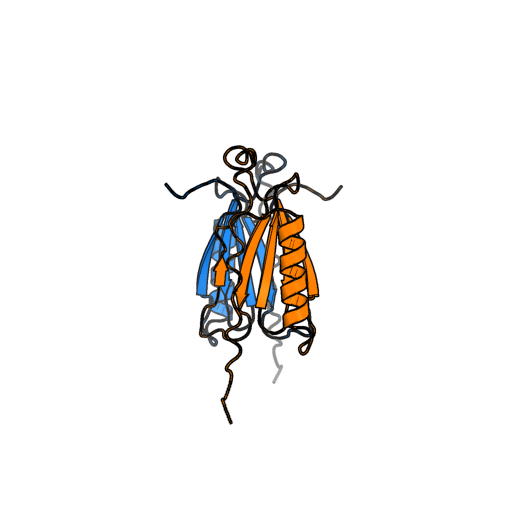8 82 SER B O 1
ATOM 1565 N N . ASP B 1 83 ? 19.328 -1.186 5.008 1 97.75 83 ASP B N 1
ATOM 1566 C CA . ASP B 1 83 ? 19.875 -2.482 5.402 1 97.75 83 ASP B CA 1
ATOM 1567 C C . ASP B 1 83 ? 18.844 -3.59 5.199 1 97.75 83 ASP B C 1
ATOM 1569 O O . ASP B 1 83 ? 19.172 -4.68 4.727 1 97.75 83 ASP B O 1
ATOM 1573 N N . LEU B 1 84 ? 17.672 -3.295 5.609 1 96.94 84 LEU B N 1
ATOM 1574 C CA . LEU B 1 84 ? 16.594 -4.258 5.461 1 96.94 84 LEU B CA 1
ATOM 1575 C C . LEU B 1 84 ? 16.391 -4.637 3.994 1 96.94 84 LEU B C 1
ATOM 1577 O O . LEU B 1 84 ? 16.328 -5.824 3.66 1 96.94 84 LEU B O 1
ATOM 1581 N N . LEU B 1 85 ? 16.359 -3.67 3.168 1 97.94 85 LEU B N 1
ATOM 1582 C CA . LEU B 1 85 ? 16.156 -3.91 1.742 1 97.94 85 LEU B CA 1
ATOM 1583 C C . LEU B 1 85 ? 17.328 -4.703 1.159 1 97.94 85 LEU B C 1
ATOM 1585 O O . LEU B 1 85 ? 17.125 -5.594 0.329 1 97.94 85 LEU B O 1
ATOM 1589 N N . ARG B 1 86 ? 18.438 -4.375 1.592 1 98.25 86 ARG B N 1
ATOM 1590 C CA . ARG B 1 86 ? 19.625 -5.098 1.143 1 98.25 86 ARG B CA 1
ATOM 1591 C C . ARG B 1 86 ? 19.562 -6.566 1.555 1 98.25 86 ARG B C 1
ATOM 1593 O O . ARG B 1 86 ? 19.859 -7.453 0.754 1 98.25 86 ARG B O 1
ATOM 1600 N N . ARG B 1 87 ? 19.203 -6.84 2.768 1 98.25 87 ARG B N 1
ATOM 1601 C CA . ARG B 1 87 ? 19.094 -8.211 3.26 1 98.25 87 ARG B CA 1
ATOM 1602 C C . ARG B 1 87 ? 18.047 -8.992 2.471 1 98.25 87 ARG B C 1
ATOM 1604 O O . ARG B 1 87 ? 18.25 -10.156 2.131 1 98.25 87 ARG B O 1
ATOM 1611 N N . ILE B 1 88 ? 16.969 -8.352 2.234 1 97.81 88 ILE B N 1
ATOM 1612 C CA . ILE B 1 88 ? 15.922 -9 1.458 1 97.81 88 ILE B CA 1
ATOM 1613 C C . ILE B 1 88 ? 16.438 -9.328 0.058 1 97.81 88 ILE B C 1
ATOM 1615 O O . ILE B 1 88 ? 16.219 -10.43 -0.453 1 97.81 88 ILE B O 1
ATOM 1619 N N . HIS B 1 89 ? 17.141 -8.383 -0.547 1 98.19 89 HIS B N 1
ATOM 1620 C CA . HIS B 1 89 ? 17.703 -8.602 -1.874 1 98.19 89 HIS B CA 1
ATOM 1621 C C . HIS B 1 89 ? 18.656 -9.797 -1.877 1 98.19 89 HIS B C 1
ATOM 1623 O O . HIS B 1 89 ? 18.516 -10.695 -2.709 1 98.19 89 HIS B O 1
ATOM 1629 N N . GLU B 1 90 ? 19.531 -9.766 -0.936 1 98.25 90 GLU B N 1
ATOM 1630 C CA . GLU B 1 90 ? 20.516 -10.836 -0.847 1 98.25 90 GLU B CA 1
ATOM 1631 C C . GLU B 1 90 ? 19.859 -12.188 -0.594 1 98.25 90 GLU B C 1
ATOM 1633 O O . GLU B 1 90 ? 20.234 -13.195 -1.191 1 98.25 90 GLU B O 1
ATOM 1638 N N . GLY B 1 91 ? 18.891 -12.188 0.199 1 97.75 91 GLY B N 1
ATOM 1639 C CA . GLY B 1 91 ? 18.188 -13.422 0.543 1 97.75 91 GLY B CA 1
ATOM 1640 C C . GLY B 1 91 ? 17.359 -13.977 -0.601 1 97.75 91 GLY B C 1
ATOM 1641 O O . GLY B 1 91 ? 17 -15.156 -0.59 1 97.75 91 GLY B O 1
ATOM 1642 N N . ASN B 1 92 ? 17.031 -13.102 -1.597 1 97 92 ASN B N 1
ATOM 1643 C CA . ASN B 1 92 ? 16.203 -13.5 -2.73 1 97 92 ASN B CA 1
ATOM 1644 C C . ASN B 1 92 ? 16.984 -13.445 -4.039 1 97 92 ASN B C 1
ATOM 1646 O O . ASN B 1 92 ? 16.391 -13.422 -5.121 1 97 92 ASN B O 1
ATOM 1650 N N . LYS B 1 93 ? 18.219 -13.359 -3.885 1 97.25 93 LYS B N 1
ATOM 1651 C CA . LYS B 1 93 ? 19.078 -13.172 -5.051 1 97.25 93 LYS B CA 1
ATOM 1652 C C . LYS B 1 93 ? 18.891 -14.297 -6.062 1 97.25 93 LYS B C 1
ATOM 1654 O O . LYS B 1 93 ? 18.875 -14.062 -7.27 1 97.25 93 LYS B O 1
ATOM 1659 N N . SER B 1 94 ? 18.703 -15.539 -5.645 1 97.06 94 SER B N 1
ATOM 1660 C CA . SER B 1 94 ? 18.578 -16.719 -6.508 1 97.06 94 SER B CA 1
ATOM 1661 C C . SER B 1 94 ? 17.266 -16.688 -7.277 1 97.06 94 SER B C 1
ATOM 1663 O O . SER B 1 94 ? 17.141 -17.359 -8.305 1 97.06 94 SER B O 1
ATOM 1665 N N . THR B 1 95 ? 16.328 -15.93 -6.777 1 94.44 95 THR B N 1
ATOM 1666 C CA . THR B 1 95 ? 15.023 -15.914 -7.438 1 94.44 95 THR B CA 1
ATOM 1667 C C . THR B 1 95 ? 14.742 -14.547 -8.055 1 94.44 95 THR B C 1
ATOM 1669 O O . THR B 1 95 ? 13.594 -14.203 -8.32 1 94.44 95 THR B O 1
ATOM 1672 N N . GLY B 1 96 ? 15.758 -13.703 -8.266 1 93.69 96 GLY B N 1
ATOM 1673 C CA . GLY B 1 96 ? 15.578 -12.43 -8.945 1 93.69 96 GLY B CA 1
ATOM 1674 C C . GLY B 1 96 ? 15.836 -11.234 -8.047 1 93.69 96 GLY B C 1
ATOM 1675 O O . GLY B 1 96 ? 15.836 -10.094 -8.508 1 93.69 96 GLY B O 1
ATOM 1676 N N . GLY B 1 97 ? 16 -11.523 -6.727 1 96.31 97 GLY B N 1
ATOM 1677 C CA . GLY B 1 97 ? 16.312 -10.453 -5.789 1 96.31 97 GLY B CA 1
ATOM 1678 C C . GLY B 1 97 ? 15.109 -9.57 -5.48 1 96.31 97 GLY B C 1
ATOM 1679 O O . GLY B 1 97 ? 13.961 -10 -5.617 1 96.31 97 GLY B O 1
ATOM 1680 N N . LEU B 1 98 ? 15.336 -8.469 -4.938 1 96.75 98 LEU B N 1
ATOM 1681 C CA . LEU B 1 98 ? 14.344 -7.434 -4.648 1 96.75 98 LEU B CA 1
ATOM 1682 C C . LEU B 1 98 ? 14.328 -6.371 -5.742 1 96.75 98 LEU B C 1
ATOM 1684 O O . LEU B 1 98 ? 15.375 -5.805 -6.074 1 96.75 98 LEU B O 1
ATOM 1688 N N . LYS B 1 99 ? 13.141 -6.109 -6.316 1 95.19 99 LYS B N 1
ATOM 1689 C CA . LYS B 1 99 ? 13.008 -5.121 -7.383 1 95.19 99 LYS B CA 1
ATOM 1690 C C . LYS B 1 99 ? 12.117 -3.959 -6.949 1 95.19 99 LYS B C 1
ATOM 1692 O O . LYS B 1 99 ? 11.094 -4.164 -6.293 1 95.19 99 LYS B O 1
ATOM 1697 N N . PHE B 1 100 ? 12.578 -2.779 -7.363 1 95.38 100 PHE B N 1
ATOM 1698 C CA . PHE B 1 100 ? 11.742 -1.6 -7.172 1 95.38 100 PHE B CA 1
ATOM 1699 C C . PHE B 1 100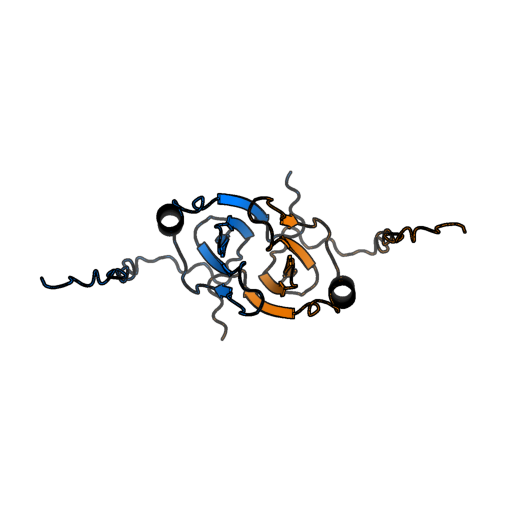 ? 10.617 -1.556 -8.195 1 95.38 100 PHE B C 1
ATOM 1701 O O . PHE B 1 100 ? 10.852 -1.772 -9.391 1 95.38 100 PHE B O 1
ATOM 1708 N N . VAL B 1 101 ? 9.453 -1.327 -7.695 1 93.44 101 VAL B N 1
ATOM 1709 C CA . VAL B 1 101 ? 8.305 -1.34 -8.602 1 93.44 101 VAL B CA 1
ATOM 1710 C C . VAL B 1 101 ? 7.859 0.092 -8.883 1 93.44 101 VAL B C 1
ATOM 1712 O O . VAL B 1 101 ? 7.902 0.545 -10.031 1 93.44 101 VAL B O 1
ATOM 1715 N N . THR B 1 102 ? 7.434 0.834 -7.867 1 90.75 102 THR B N 1
ATOM 1716 C CA . THR B 1 102 ? 6.953 2.195 -8.086 1 90.75 102 THR B CA 1
ATOM 1717 C C . THR B 1 102 ? 6.898 2.969 -6.773 1 90.75 102 THR B C 1
ATOM 1719 O O . THR B 1 102 ? 6.969 2.375 -5.695 1 90.75 102 THR B O 1
ATOM 1722 N N . THR B 1 103 ? 6.781 4.328 -6.945 1 92.69 103 THR B N 1
ATOM 1723 C CA . THR B 1 103 ? 6.488 5.223 -5.832 1 92.69 103 THR B CA 1
ATOM 1724 C C . THR B 1 103 ? 5.039 5.691 -5.883 1 92.69 103 THR B C 1
ATOM 1726 O O . THR B 1 103 ? 4.52 6.012 -6.953 1 92.69 103 THR B O 1
ATOM 1729 N N . CYS B 1 104 ? 4.398 5.652 -4.699 1 88.25 104 CYS B N 1
ATOM 1730 C CA . CYS B 1 104 ? 3.047 6.184 -4.551 1 88.25 104 CYS B CA 1
ATOM 1731 C C . CYS B 1 104 ? 3 7.258 -3.467 1 88.25 104 CYS B C 1
ATOM 1733 O O . CYS B 1 104 ? 3.777 7.219 -2.514 1 88.25 104 CYS B O 1
ATOM 1735 N N . TYR B 1 105 ? 2.051 8.234 -3.643 1 86.5 105 TYR B N 1
ATOM 1736 C CA . TYR B 1 105 ? 1.936 9.297 -2.654 1 86.5 105 TYR B CA 1
ATOM 1737 C C . TYR B 1 105 ? 0.586 9.242 -1.947 1 86.5 105 TYR B C 1
ATOM 1739 O O . TYR B 1 105 ? -0.444 9.008 -2.582 1 86.5 105 TYR B O 1
ATOM 1747 N N . GLY B 1 106 ? 0.661 9.305 -0.694 1 86.94 106 GLY B N 1
ATOM 1748 C CA . GLY B 1 106 ? -0.525 9.289 0.148 1 86.94 106 GLY B CA 1
ATOM 1749 C C . GLY B 1 106 ? -1.122 10.664 0.374 1 86.94 106 GLY B C 1
ATOM 1750 O O . GLY B 1 106 ? -1.516 11 1.493 1 86.94 106 GLY B O 1
ATOM 1751 N N . ILE B 1 107 ? -1.045 11.508 -0.533 1 78.62 107 ILE B N 1
ATOM 1752 C CA . ILE B 1 107 ? -1.596 12.852 -0.434 1 78.62 107 ILE B CA 1
ATOM 1753 C C . ILE B 1 107 ? -2.529 13.117 -1.613 1 78.62 107 ILE B C 1
ATOM 1755 O O . ILE B 1 107 ? -2.258 12.688 -2.736 1 78.62 107 ILE B O 1
ATOM 1759 N N . VAL B 1 108 ? -3.621 13.57 -1.297 1 75.38 108 VAL B N 1
ATOM 1760 C CA . VAL B 1 108 ? -4.566 13.969 -2.332 1 75.38 108 VAL B CA 1
ATOM 1761 C C . VAL B 1 108 ? -4.391 15.453 -2.646 1 75.38 108 VAL B C 1
ATOM 1763 O O . VAL B 1 108 ? -4.273 16.281 -1.736 1 75.38 108 VAL B O 1
ATOM 1766 N N . GLY B 1 109 ? -4.426 15.773 -3.955 1 64.75 109 GLY B N 1
ATOM 1767 C CA . GLY B 1 109 ? -4.363 17.172 -4.359 1 64.75 109 GLY B CA 1
ATOM 1768 C C . GLY B 1 109 ? -2.955 17.641 -4.66 1 64.75 109 GLY B C 1
ATOM 1769 O O . GLY B 1 109 ? -2.729 18.828 -4.895 1 64.75 109 GLY B O 1
ATOM 1770 N N . MET B 1 110 ? -1.856 16.844 -4.305 1 56.56 110 MET B N 1
ATOM 1771 C CA . MET B 1 110 ? -0.535 17.312 -4.703 1 56.56 110 MET B CA 1
ATOM 1772 C C . MET B 1 110 ? -0.239 16.953 -6.156 1 56.56 110 MET B C 1
ATOM 1774 O O . MET B 1 110 ? -0.431 15.797 -6.562 1 56.56 110 MET B O 1
ATOM 1778 N N . TYR B 1 111 ? -0.518 17.734 -7.07 1 47.81 111 TYR B N 1
ATOM 1779 C CA . TYR B 1 111 ? -0.067 17.609 -8.453 1 47.81 111 TYR B CA 1
ATOM 1780 C C . TYR B 1 111 ? 1.446 17.766 -8.547 1 47.81 111 TYR B C 1
ATOM 1782 O O . TYR B 1 111 ? 2.053 18.484 -7.75 1 47.81 111 TYR B O 1
ATOM 1790 N N . ASP B 1 112 ? 2.139 16.594 -8.742 1 41.88 112 ASP B N 1
ATOM 1791 C CA . ASP B 1 112 ? 3.533 16.844 -9.078 1 41.88 112 ASP B CA 1
ATOM 1792 C C . ASP B 1 112 ? 3.664 18.094 -9.953 1 41.88 112 ASP B C 1
ATOM 1794 O O . ASP B 1 112 ? 3.037 18.188 -11.008 1 41.88 112 ASP B O 1
ATOM 1798 N N . GLN B 1 113 ? 3.693 19.281 -9.43 1 31.08 113 GLN B N 1
ATOM 1799 C CA . GLN B 1 113 ? 4.273 20.328 -10.273 1 31.08 113 GLN B CA 1
ATOM 1800 C C . GLN B 1 113 ? 5.699 19.969 -10.688 1 31.08 113 GLN B C 1
ATOM 1802 O O . GLN B 1 113 ? 6.469 19.438 -9.883 1 31.08 113 GLN B O 1
#

Foldseek 3Di:
DDPPPPPPPPPPPPPPPVPCLVPPDPPFDFWKWWWKDAPFWIKIWTAGPVQAWIWIWIFTDDDPVDGDIDTDPDIDHPVRVVVVQVVQQVVRVVRPGMGTDDMDTPDPPDDPD/DPPPPPPPPPPPPDPPPPPCLVPPDPPFDFWKWWWKDAPFWIKIWTAGPVQAWIWIWIFTDDDPPDGDIDTDPDIDHPVRVVVVQVVQQVVRVVRPGMGTDDMDTPDPPDDPD

Solvent-accessible surface area (backbone atoms only — not comparable to full-atom values): 13104 Å² total; per-residue (Å²): 134,85,80,79,75,82,73,78,70,73,70,70,72,64,78,68,79,82,58,79,62,67,67,68,60,80,60,40,49,26,33,39,33,40,35,32,35,39,76,52,32,35,37,39,38,33,20,27,88,79,59,59,52,30,38,45,37,38,36,52,41,70,50,80,88,49,86,45,70,47,72,49,91,58,76,33,43,62,68,54,46,52,50,49,52,47,51,50,19,64,76,28,46,93,66,73,17,61,39,83,69,48,77,49,66,30,44,45,79,65,65,89,121,136,82,80,74,74,80,74,75,71,73,72,70,73,65,78,68,80,80,57,78,61,68,69,67,61,80,59,39,50,27,34,39,31,40,33,31,35,39,76,52,33,35,39,40,37,34,20,28,88,79,60,59,51,29,40,46,35,39,35,51,41,70,48,80,89,50,86,45,71,47,73,50,89,58,75,31,45,62,69,54,46,53,50,48,52,48,51,50,19,65,76,28,46,91,64,71,17,58,39,82,70,49,76,48,66,32,44,46,77,66,64,88,121

Secondary structure (DSSP, 8-state):
-------------------------TTEEEEEEEEEE-SSEEEEEEEETTS--EEEEEEE-S-TTS--EEEEEEEE-HHHHHHHHHHHHHHTGGGT--EEEEEEE-EES----/-------------------------TTEEEEEEEEEE-SSEEEEEEEETTS--EEEEEEE-S-TTS--EEEEEEEE-HHHHHHHHHHHHHHTGGGT--EEEEEEE-EES----

Sequence (226 aa):
MASSENEASYHSTSPASDELRSLPPEHTCIQKFRLYETLSNFYMIGTDKSNTYWRVLKIGRLDPSELNVREDSTTYTESEISDLLRRIHEGNKSTGGLKFVTTCYGIVGMYDQMASSENEASYHSTSPASDELRSLPPEHTCIQKFRLYETLSNFYMIGTDKSNTYWRVLKIGRLDPSELNVREDSTTYTESEISDLLRRIHEGNKSTGGLKFVTTCYGIVGMYDQ

InterPro domains:
  IPR043573 Polyphosphoinositide phosphatase Fig4-like [PTHR45738] (19-110)

Organism: Arachis hypogaea (NCBI:txid3818)

Radius of gyration: 20.44 Å; Cα contacts (8 Å, |Δi|>4): 383; chains: 2; bounding box: 55×59×60 Å